Protein AF-A0A8S3ZPL8-F1 (afdb_monomer)

Organism: NCBI:txid100452

Mean predicted aligned error: 22.08 Å

Structure (mmCIF, N/CA/C/O backbone):
data_AF-A0A8S3ZPL8-F1
#
_entry.id   AF-A0A8S3ZPL8-F1
#
loop_
_atom_site.group_PDB
_atom_site.id
_atom_site.type_symbol
_atom_site.label_atom_id
_atom_site.label_alt_id
_atom_site.label_comp_id
_atom_site.label_asym_id
_atom_site.label_entity_id
_atom_site.label_seq_id
_atom_site.pdbx_PDB_ins_code
_atom_site.Cartn_x
_atom_site.Cartn_y
_atom_site.Cartn_z
_atom_site.occupancy
_atom_site.B_iso_or_equiv
_atom_site.auth_seq_id
_atom_site.auth_comp_id
_atom_site.auth_asym_id
_atom_site.auth_atom_id
_atom_site.pdbx_PDB_model_num
ATOM 1 N N . ASP A 1 1 ? -76.033 -21.888 103.902 1.00 73.38 1 ASP A N 1
ATOM 2 C CA . ASP A 1 1 ? -74.768 -21.125 103.871 1.00 73.38 1 ASP A CA 1
ATOM 3 C C . ASP A 1 1 ? -73.611 -21.888 103.238 1.00 73.38 1 ASP A C 1
ATOM 5 O O . ASP A 1 1 ? -73.205 -21.511 102.149 1.00 73.38 1 ASP A O 1
ATOM 9 N N . LEU A 1 2 ? -73.142 -23.010 103.799 1.00 76.19 2 LEU A N 1
ATOM 10 C CA . LEU A 1 2 ? -72.021 -23.787 103.222 1.00 76.19 2 LEU A CA 1
ATOM 11 C C . LEU A 1 2 ? -72.244 -24.291 101.780 1.00 76.19 2 LEU A C 1
ATOM 13 O O . LEU A 1 2 ? -71.334 -24.241 100.956 1.00 76.19 2 LEU A O 1
ATOM 17 N N . LEU A 1 3 ? -73.459 -24.748 101.460 1.00 77.62 3 LEU A N 1
ATOM 18 C CA . LEU A 1 3 ? -73.820 -25.220 100.114 1.00 77.62 3 LEU A CA 1
ATOM 19 C C . LEU A 1 3 ? -73.737 -24.112 99.053 1.00 77.62 3 LEU A C 1
ATOM 21 O O . LEU A 1 3 ? -73.350 -24.379 97.918 1.00 77.62 3 LEU A O 1
ATOM 25 N N . THR A 1 4 ? -74.073 -22.875 99.421 1.00 80.56 4 THR A N 1
ATOM 26 C CA . THR A 1 4 ? -74.037 -21.714 98.525 1.00 80.56 4 THR A CA 1
ATOM 27 C C . THR A 1 4 ? -72.593 -21.292 98.247 1.00 80.56 4 THR A C 1
ATOM 29 O O . THR A 1 4 ? -72.229 -21.096 97.093 1.00 80.56 4 THR A O 1
ATOM 32 N N . SER A 1 5 ? -71.734 -21.264 99.274 1.00 81.69 5 SER A N 1
ATOM 33 C CA . SER A 1 5 ? -70.298 -20.987 99.112 1.00 81.69 5 SER A CA 1
ATOM 34 C C . SER A 1 5 ? -69.575 -22.048 98.278 1.00 81.69 5 SER A C 1
ATOM 36 O O . SER A 1 5 ? -68.755 -21.697 97.437 1.00 81.69 5 SER A O 1
ATOM 38 N N . LEU A 1 6 ? -69.899 -23.336 98.454 1.00 83.75 6 LEU A N 1
ATOM 39 C CA . LEU A 1 6 ? -69.355 -24.411 97.612 1.00 83.75 6 LEU A CA 1
ATOM 40 C C . LEU A 1 6 ? -69.780 -24.280 96.145 1.00 83.75 6 LEU A C 1
ATOM 42 O O . LEU A 1 6 ? -69.011 -24.632 95.251 1.00 83.75 6 LEU A O 1
ATOM 46 N N . LYS A 1 7 ? -70.993 -23.779 95.889 1.00 87.19 7 LYS A N 1
ATOM 47 C CA . LYS A 1 7 ? -71.491 -23.543 94.532 1.00 87.19 7 LYS A CA 1
ATOM 48 C C . LYS A 1 7 ? -70.754 -22.377 93.863 1.00 87.19 7 LYS A C 1
ATOM 50 O O . LYS A 1 7 ? -70.284 -22.562 92.747 1.00 87.19 7 LYS A O 1
ATOM 55 N N . ASN A 1 8 ? -70.553 -21.268 94.579 1.00 85.69 8 ASN A N 1
ATOM 56 C CA . ASN A 1 8 ? -69.791 -20.112 94.088 1.00 85.69 8 ASN A CA 1
ATOM 57 C C . ASN A 1 8 ? -68.317 -20.456 93.826 1.00 85.69 8 ASN A C 1
ATOM 59 O O . ASN A 1 8 ? -67.802 -20.149 92.760 1.00 85.69 8 ASN A O 1
ATOM 63 N N . LEU A 1 9 ? -67.653 -21.172 94.743 1.00 86.06 9 LEU A N 1
ATOM 64 C CA . LEU A 1 9 ? -66.270 -21.633 94.545 1.00 86.06 9 LEU A CA 1
ATOM 65 C C . LEU A 1 9 ? -66.136 -22.563 93.334 1.00 86.06 9 LEU A C 1
ATOM 67 O O . LEU A 1 9 ? -65.131 -22.534 92.629 1.00 86.06 9 LEU A O 1
ATOM 71 N N . LYS A 1 10 ? -67.143 -23.406 93.080 1.00 89.00 10 LYS A N 1
ATOM 72 C CA . LYS A 1 10 ? -67.173 -24.262 91.890 1.00 89.00 10 LYS A CA 1
ATOM 73 C C . LYS A 1 10 ? -67.322 -23.442 90.603 1.00 89.00 10 LYS A C 1
ATOM 75 O O . LYS A 1 10 ? -66.721 -23.817 89.601 1.00 89.00 10 LYS A O 1
ATOM 80 N N . GLU A 1 11 ? -68.109 -22.371 90.635 1.00 88.94 11 GLU A N 1
ATOM 81 C CA . GLU A 1 11 ? -68.285 -21.426 89.524 1.00 88.94 11 GLU A CA 1
ATOM 82 C C . GLU A 1 11 ? -66.990 -20.650 89.244 1.00 88.94 11 GLU A C 1
ATOM 84 O O . GLU A 1 11 ? -66.487 -20.706 88.128 1.00 88.94 11 GLU A O 1
ATOM 89 N N . GLU A 1 12 ? -66.352 -20.077 90.268 1.00 88.88 12 GLU A N 1
ATOM 90 C CA . GLU A 1 12 ? -65.053 -19.396 90.135 1.00 88.88 12 GLU A CA 1
ATOM 91 C C . GLU A 1 12 ? -63.954 -20.333 89.609 1.00 88.88 12 GLU A C 1
ATOM 93 O O . GLU A 1 12 ? -63.153 -19.954 88.754 1.00 88.88 12 GLU A O 1
ATOM 98 N N . MET A 1 13 ? -63.926 -21.587 90.075 1.00 87.12 13 MET A N 1
ATOM 99 C CA . MET A 1 13 ? -63.005 -22.610 89.568 1.00 87.12 13 MET A CA 1
ATOM 100 C C . MET A 1 13 ? -63.292 -22.991 88.110 1.00 87.12 13 MET A C 1
ATOM 102 O O . MET A 1 13 ? -62.362 -23.358 87.389 1.00 87.12 13 MET A O 1
ATOM 106 N N . ALA A 1 14 ? -64.551 -22.941 87.668 1.00 88.69 14 ALA A N 1
ATOM 107 C CA . ALA A 1 14 ? -64.917 -23.186 86.276 1.00 88.69 14 ALA A CA 1
ATOM 108 C C . ALA A 1 14 ? -64.490 -22.013 85.380 1.00 88.69 14 ALA A C 1
ATOM 110 O O . ALA A 1 14 ? -63.844 -22.252 84.357 1.00 88.69 14 ALA A O 1
ATOM 111 N N . ASP A 1 15 ? -64.737 -20.777 85.814 1.00 88.69 15 ASP A N 1
ATOM 112 C CA . ASP A 1 15 ? -64.342 -19.552 85.111 1.00 88.69 15 ASP A CA 1
ATOM 113 C C . ASP A 1 15 ? -62.819 -19.423 84.997 1.00 88.69 15 ASP A C 1
ATOM 115 O O . ASP A 1 15 ? -62.293 -19.133 83.920 1.00 88.69 15 ASP A O 1
ATOM 119 N N . LEU A 1 16 ? -62.079 -19.724 86.071 1.00 90.12 16 LEU A N 1
ATOM 120 C CA . LEU A 1 16 ? -60.612 -19.782 86.053 1.00 90.12 16 LEU A CA 1
ATOM 121 C C . LEU A 1 16 ? -60.098 -20.804 85.037 1.00 90.12 16 LEU A C 1
ATOM 123 O O . LEU A 1 16 ? -59.142 -20.538 84.307 1.00 90.12 16 LEU A O 1
ATOM 127 N N . LYS A 1 17 ? -60.734 -21.976 84.967 1.00 88.81 17 LYS A N 1
ATOM 128 C CA . LYS A 1 17 ? -60.341 -23.044 84.044 1.00 88.81 17 LYS A CA 1
ATOM 129 C C . LYS A 1 17 ? -60.658 -22.681 82.591 1.00 88.81 17 LYS A C 1
ATOM 131 O O . LYS A 1 17 ? -59.872 -23.001 81.700 1.00 88.81 17 LYS A O 1
ATOM 136 N N . GLU A 1 18 ? -61.768 -21.987 82.347 1.00 89.31 18 GLU A N 1
ATOM 137 C CA . GLU A 1 18 ? -62.113 -21.443 81.032 1.00 89.31 18 GLU A CA 1
ATOM 138 C C . GLU A 1 18 ? -61.152 -20.318 80.611 1.00 89.31 18 GLU A C 1
ATOM 140 O O . GLU A 1 18 ? -60.680 -20.307 79.471 1.00 89.31 18 GLU A O 1
ATOM 145 N N . GLY A 1 19 ? -60.794 -19.418 81.533 1.00 87.88 19 GLY A N 1
ATOM 146 C CA . GLY A 1 19 ? -59.781 -18.381 81.328 1.00 87.88 19 GLY A CA 1
ATOM 147 C C . GLY A 1 19 ? -58.421 -18.971 80.953 1.00 87.88 19 GLY A C 1
ATOM 148 O O . GLY A 1 19 ? -57.859 -18.616 79.920 1.00 87.88 19 GLY A O 1
ATOM 149 N N . GLN A 1 20 ? -57.949 -19.975 81.699 1.00 88.50 20 GLN A N 1
ATOM 150 C CA . GLN A 1 20 ? -56.702 -20.686 81.393 1.00 88.50 20 GLN A CA 1
ATOM 151 C C . GLN A 1 20 ? -56.714 -21.363 80.013 1.00 88.50 20 GLN A C 1
ATOM 153 O O . GLN A 1 20 ? -55.689 -21.392 79.329 1.00 88.50 20 GLN A O 1
ATOM 158 N N . LEU A 1 21 ? -57.855 -21.907 79.574 1.00 88.38 21 LEU A N 1
ATOM 159 C CA . LEU A 1 21 ? -57.997 -22.481 78.231 1.00 88.38 21 LEU A CA 1
ATOM 160 C C . LEU A 1 21 ? -57.911 -21.405 77.136 1.00 88.38 21 LEU A C 1
ATOM 162 O O . LEU A 1 21 ? -57.246 -21.627 76.119 1.00 88.38 21 LEU A O 1
ATOM 166 N N . LYS A 1 22 ? -58.532 -20.236 77.345 1.00 90.69 22 LYS A N 1
ATOM 167 C CA . LYS A 1 22 ? -58.454 -19.087 76.423 1.00 90.69 22 LYS A CA 1
ATOM 168 C C . LYS A 1 22 ? -57.035 -18.526 76.340 1.00 90.69 22 LYS A C 1
ATOM 170 O O . LYS A 1 22 ? -56.542 -18.318 75.229 1.00 90.69 22 LYS A O 1
ATOM 175 N N . ASP A 1 23 ? -56.360 -18.374 77.476 1.00 92.38 23 ASP A N 1
ATOM 176 C CA . ASP A 1 23 ? -54.970 -17.914 77.547 1.00 92.38 23 ASP A CA 1
ATOM 177 C C . ASP A 1 23 ? -54.030 -18.882 76.830 1.00 92.38 23 ASP A C 1
ATOM 179 O O . ASP A 1 23 ? -53.202 -18.462 76.023 1.00 92.38 23 ASP A O 1
ATOM 183 N N . LYS A 1 24 ? -54.215 -20.194 77.017 1.00 93.19 24 LYS A N 1
ATOM 184 C CA . LYS A 1 24 ? -53.451 -21.215 76.289 1.00 93.19 24 LYS A CA 1
ATOM 185 C C . LYS A 1 24 ? -53.657 -21.112 74.774 1.00 93.19 24 LYS A C 1
ATOM 187 O O . LYS A 1 24 ? -52.690 -21.185 74.020 1.00 93.19 24 LYS A O 1
ATOM 192 N N . GLY A 1 25 ? -54.893 -20.896 74.319 1.00 92.56 25 GLY A N 1
ATOM 193 C CA . GLY A 1 25 ? -55.201 -20.691 72.899 1.00 92.56 25 GLY A CA 1
ATOM 194 C C . GLY A 1 25 ? -54.653 -19.374 72.329 1.00 92.56 25 GLY A C 1
ATOM 195 O O . GLY A 1 25 ? -54.304 -19.299 71.150 1.00 92.56 25 GLY A O 1
ATOM 196 N N . PHE A 1 26 ? -54.554 -18.322 73.142 1.00 94.50 26 PHE A N 1
ATOM 197 C CA . PHE A 1 26 ? -53.906 -17.069 72.754 1.00 94.50 26 PHE A CA 1
ATOM 198 C C . PHE A 1 26 ? -52.385 -17.228 72.650 1.00 94.50 26 PHE A C 1
ATOM 200 O O . PHE A 1 26 ? -51.816 -16.869 71.621 1.00 94.50 26 PHE A O 1
ATOM 207 N N . ILE A 1 27 ? -51.751 -17.840 73.654 1.00 95.31 27 ILE A N 1
ATOM 208 C CA . ILE A 1 27 ? -50.311 -18.130 73.668 1.00 95.31 27 ILE A CA 1
ATOM 209 C C . ILE A 1 27 ? -49.919 -18.988 72.463 1.00 95.31 27 ILE A C 1
ATOM 211 O O . ILE A 1 27 ? -48.924 -18.679 71.814 1.00 95.31 27 ILE A O 1
ATOM 215 N N . GLN A 1 28 ? -50.722 -19.999 72.109 1.00 95.25 28 GLN A N 1
ATOM 216 C CA . GLN A 1 28 ? -50.470 -20.839 70.935 1.00 95.25 28 GLN A CA 1
ATOM 217 C C . GLN A 1 28 ? -50.438 -20.014 69.638 1.00 95.25 28 GLN A C 1
ATOM 219 O O . GLN A 1 28 ? -49.475 -20.095 68.883 1.00 95.25 28 GLN A O 1
ATOM 224 N N . ARG A 1 29 ? -51.436 -19.147 69.411 1.00 95.94 29 ARG A N 1
ATOM 225 C CA . ARG A 1 29 ? -51.475 -18.261 68.230 1.00 95.94 29 ARG A CA 1
ATOM 226 C C . ARG A 1 29 ? -50.296 -17.292 68.189 1.00 95.94 29 ARG A C 1
ATOM 228 O O . ARG A 1 29 ? -49.785 -16.985 67.114 1.00 95.94 29 ARG A O 1
ATOM 235 N N . LEU A 1 30 ? -49.880 -16.797 69.352 1.00 96.38 30 LEU A N 1
ATOM 236 C CA . LEU A 1 30 ? -48.748 -15.885 69.480 1.00 96.38 30 LEU A CA 1
ATOM 237 C C . LEU A 1 30 ? -47.430 -16.613 69.182 1.00 96.38 30 LEU A C 1
ATOM 239 O O . LEU A 1 30 ? -46.599 -16.087 68.446 1.00 96.38 30 LEU A O 1
ATOM 243 N N . GLN A 1 31 ? -47.279 -17.854 69.654 1.00 96.62 31 GLN A N 1
ATOM 244 C CA . GLN A 1 31 ? -46.179 -18.737 69.270 1.00 96.62 31 GLN A CA 1
ATOM 245 C C . GLN A 1 31 ? -46.162 -18.994 67.763 1.00 96.62 31 GLN A C 1
ATOM 247 O O . GLN A 1 31 ? -45.110 -18.825 67.152 1.00 96.62 31 GLN A O 1
ATOM 252 N N . ASP A 1 32 ? -47.293 -19.339 67.149 1.00 97.06 32 ASP A N 1
ATOM 253 C CA . ASP A 1 32 ? -47.371 -19.594 65.706 1.00 97.06 32 ASP A CA 1
ATOM 254 C C . ASP A 1 32 ? -46.985 -18.346 64.893 1.00 97.06 32 ASP A C 1
ATOM 256 O O . ASP A 1 32 ? -46.243 -18.435 63.912 1.00 97.06 32 ASP A O 1
ATOM 260 N N . ALA A 1 33 ? -47.425 -17.159 65.328 1.00 97.12 33 ALA A N 1
ATOM 261 C CA . ALA A 1 33 ? -47.055 -15.888 64.710 1.00 97.12 33 ALA A CA 1
ATOM 262 C C . ALA A 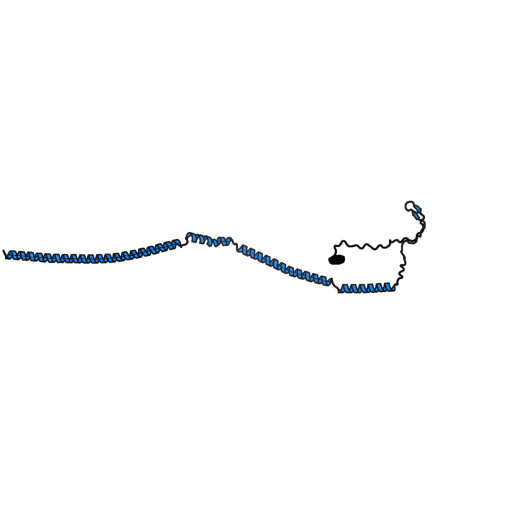1 33 ? -45.551 -15.595 64.832 1.00 97.12 33 ALA A C 1
ATOM 264 O O . ALA A 1 33 ? -44.932 -15.171 63.856 1.00 97.12 33 ALA A O 1
ATOM 265 N N . VAL A 1 34 ? -44.946 -15.860 65.995 1.00 97.56 34 VAL A N 1
ATOM 266 C CA . VAL A 1 34 ? -43.496 -15.710 66.204 1.00 97.56 34 VAL A CA 1
ATOM 267 C C . VAL A 1 34 ? -42.711 -16.677 65.319 1.00 97.56 34 VAL A C 1
ATOM 269 O O . VAL A 1 34 ? -41.768 -16.247 64.660 1.00 97.56 34 VAL A O 1
ATOM 272 N N . HIS A 1 35 ? -43.117 -17.947 65.233 1.00 97.44 35 HIS A N 1
ATOM 273 C CA . HIS A 1 35 ? -42.464 -18.925 64.356 1.00 97.44 35 HIS A CA 1
ATOM 274 C C . HIS A 1 35 ? -42.572 -18.519 62.883 1.00 97.44 35 HIS A C 1
ATOM 276 O O . HIS A 1 35 ? -41.607 -18.642 62.129 1.00 97.44 35 HIS A O 1
ATOM 282 N N . LYS A 1 36 ? -43.725 -17.981 62.467 1.00 97.62 36 LYS A N 1
ATOM 283 C CA . LYS A 1 36 ? -43.911 -17.469 61.108 1.00 97.62 36 LYS A CA 1
ATOM 284 C C . LYS A 1 36 ? -43.004 -16.270 60.822 1.00 97.62 36 LYS A C 1
ATOM 286 O O . LYS A 1 36 ? -42.333 -16.261 59.797 1.00 97.62 36 LYS A O 1
ATOM 291 N N . LEU A 1 37 ? -42.920 -15.309 61.744 1.00 97.62 3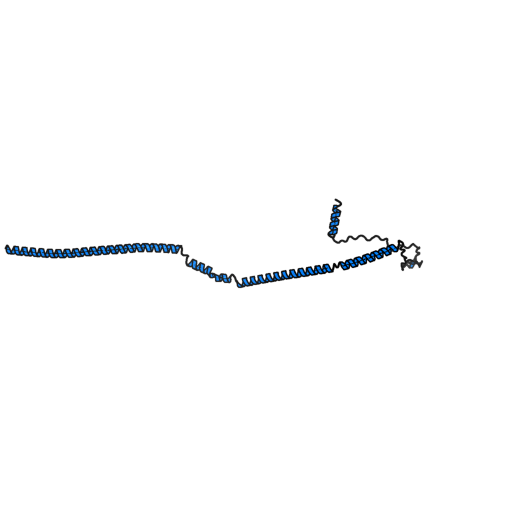7 LEU A N 1
ATOM 292 C CA . LEU A 1 37 ? -42.010 -14.166 61.619 1.00 97.62 37 LEU A CA 1
ATOM 293 C C . LEU A 1 37 ? -40.543 -14.604 61.567 1.00 97.62 37 LEU A C 1
ATOM 295 O O . LEU A 1 37 ? -39.785 -14.072 60.765 1.00 97.62 37 LEU A O 1
ATOM 299 N N . GLN A 1 38 ? -40.140 -15.592 62.367 1.00 97.38 38 GLN A N 1
ATOM 300 C CA . GLN A 1 38 ? -38.789 -16.156 62.310 1.00 97.38 38 GLN A CA 1
ATOM 301 C C . GLN A 1 38 ? -38.494 -16.787 60.945 1.00 97.38 38 GLN A C 1
ATOM 303 O O . GLN A 1 38 ? -37.431 -16.544 60.376 1.00 97.38 38 GLN A O 1
ATOM 308 N N . ALA A 1 39 ? -39.444 -17.543 60.387 1.00 97.62 39 ALA A N 1
ATOM 309 C CA . ALA A 1 39 ? -39.304 -18.120 59.054 1.00 97.62 39 ALA A CA 1
ATOM 310 C C . ALA A 1 39 ? -39.208 -17.043 57.959 1.00 97.62 39 ALA A C 1
ATOM 312 O O . ALA A 1 39 ? -38.414 -17.178 57.027 1.00 97.62 39 ALA A O 1
ATOM 313 N N . ASP A 1 40 ? -39.985 -15.965 58.073 1.00 97.94 40 ASP A N 1
ATOM 314 C CA . ASP A 1 40 ? -39.957 -14.854 57.121 1.00 97.94 40 ASP A CA 1
ATOM 315 C C . ASP A 1 40 ? -38.651 -14.044 57.225 1.00 97.94 40 ASP A C 1
ATOM 317 O O . ASP A 1 40 ? -38.085 -13.668 56.198 1.00 97.94 40 ASP A O 1
ATOM 321 N N . VAL A 1 41 ? -38.115 -13.844 58.435 1.00 98.06 41 VAL A N 1
ATOM 322 C CA . VAL A 1 41 ? -36.799 -13.216 58.656 1.00 98.06 41 VAL A CA 1
ATOM 323 C C . VAL A 1 41 ? -35.678 -14.054 58.043 1.00 98.06 41 VAL A C 1
ATOM 325 O O . VAL A 1 41 ? -34.802 -13.498 57.381 1.00 98.06 41 VAL A O 1
ATOM 328 N N . GLU A 1 42 ? -35.713 -15.379 58.196 1.00 97.69 42 GLU A N 1
ATOM 329 C CA . GLU A 1 42 ? -34.691 -16.254 57.610 1.00 97.69 42 GLU A CA 1
ATOM 330 C C . GLU A 1 42 ? -34.759 -16.251 56.074 1.00 97.69 42 GLU A C 1
ATOM 332 O O . GLU A 1 42 ? -33.731 -16.155 55.403 1.00 97.69 42 GLU A O 1
ATOM 337 N N . LYS A 1 43 ? -35.967 -16.255 55.496 1.00 98.06 43 LYS A N 1
ATOM 338 C CA . LYS A 1 43 ? -36.150 -16.085 54.044 1.00 98.06 43 LYS A CA 1
ATOM 339 C C . LYS A 1 43 ? -35.625 -14.740 53.555 1.00 98.06 43 LYS A C 1
ATOM 341 O O . LYS A 1 43 ? -34.959 -14.681 52.522 1.00 98.06 43 LYS A O 1
ATOM 346 N N . LEU A 1 44 ? -35.913 -13.661 54.283 1.00 97.94 44 LEU A N 1
ATOM 347 C CA . LEU A 1 44 ? -35.439 -12.326 53.933 1.00 97.94 44 LEU A CA 1
ATOM 348 C C . LEU A 1 44 ? -33.911 -12.264 53.971 1.00 97.94 44 LEU A C 1
ATOM 350 O O . LEU A 1 44 ? -33.299 -11.718 53.056 1.00 97.94 44 LEU A O 1
ATOM 354 N N . LYS A 1 45 ? -33.294 -12.874 54.984 1.00 98.00 45 LYS A N 1
ATOM 355 C CA . LYS A 1 45 ? -31.841 -12.978 55.110 1.00 98.00 45 LYS A CA 1
ATOM 356 C C . LYS A 1 45 ? -31.219 -13.723 53.926 1.00 98.00 45 LYS A C 1
ATOM 358 O O . LYS A 1 45 ? -30.295 -13.199 53.314 1.00 98.00 45 LYS A O 1
ATOM 363 N N . GLN A 1 46 ? -31.769 -14.874 53.538 1.00 98.06 46 GLN A N 1
ATOM 364 C CA . GLN A 1 46 ? -31.300 -15.625 52.363 1.00 98.06 46 GLN A CA 1
ATOM 365 C C . GLN A 1 46 ? -31.432 -14.815 51.065 1.00 98.06 46 GLN A C 1
ATOM 367 O O . GLN A 1 46 ? -30.518 -14.790 50.235 1.00 98.06 46 GLN A O 1
ATOM 372 N N . SER A 1 47 ? -32.550 -14.102 50.891 1.00 97.94 47 SER A N 1
ATOM 373 C CA . SER A 1 47 ? -32.743 -13.217 49.739 1.00 97.94 47 SER A CA 1
ATOM 374 C C . SER A 1 47 ? -31.738 -12.063 49.736 1.00 97.94 47 SER A C 1
ATOM 376 O O . SER A 1 47 ? -31.206 -11.720 48.683 1.00 97.94 47 SER A O 1
ATOM 378 N N . MET A 1 48 ? -31.457 -11.475 50.901 1.00 98.06 48 MET A N 1
ATOM 379 C CA . MET A 1 48 ? -30.483 -10.397 51.059 1.00 98.06 48 MET A CA 1
ATOM 380 C C . MET A 1 48 ? -29.067 -10.875 50.717 1.00 98.06 48 MET A C 1
ATOM 382 O O . MET A 1 48 ? -28.354 -10.190 49.985 1.00 98.06 48 MET A O 1
ATOM 386 N N . GLU A 1 49 ? -28.664 -12.055 51.194 1.00 98.31 49 GLU A N 1
ATOM 387 C CA . GLU A 1 49 ? -27.364 -12.663 50.882 1.00 98.31 49 GLU A CA 1
ATOM 388 C C . GLU A 1 49 ? -27.214 -12.924 49.378 1.00 98.31 49 GLU A C 1
ATOM 390 O O . GLU A 1 49 ? -26.184 -12.580 48.795 1.00 98.31 49 GLU A O 1
ATOM 395 N N . THR A 1 50 ? -28.268 -13.430 48.730 1.00 98.19 50 THR A N 1
ATOM 396 C CA . THR A 1 50 ? -28.291 -13.664 47.278 1.00 98.19 50 THR A CA 1
ATOM 397 C C . THR A 1 50 ? -28.106 -12.359 46.503 1.00 98.19 50 THR A C 1
ATOM 399 O O . THR A 1 50 ? -27.183 -12.242 45.698 1.00 98.19 50 THR A O 1
ATOM 402 N N . VAL A 1 51 ? -28.922 -11.340 46.796 1.00 98.31 51 VAL A N 1
ATOM 403 C CA . VAL A 1 51 ? -28.846 -10.026 46.133 1.00 98.31 51 VAL A CA 1
ATOM 404 C C . VAL A 1 51 ? -27.492 -9.357 46.376 1.00 98.31 51 VAL A C 1
ATOM 406 O O . VAL A 1 51 ? -26.912 -8.776 45.461 1.00 98.31 51 VAL A O 1
ATOM 409 N N . THR A 1 52 ? -26.946 -9.461 47.588 1.00 98.25 52 THR A N 1
ATOM 410 C CA . THR A 1 52 ? -25.633 -8.888 47.919 1.00 98.25 52 THR A CA 1
ATOM 411 C C . THR A 1 52 ? -24.512 -9.584 47.146 1.00 98.25 52 THR A C 1
ATOM 413 O O . THR A 1 52 ? -23.622 -8.913 46.615 1.00 98.25 52 THR A O 1
ATOM 416 N N . GLY A 1 53 ? -24.572 -10.913 47.021 1.00 98.25 53 GLY A N 1
ATOM 417 C CA . GLY A 1 53 ? -23.626 -11.696 46.228 1.00 98.25 53 GLY A CA 1
ATOM 418 C C . GLY A 1 53 ? -23.681 -11.349 44.740 1.00 98.25 53 GLY A C 1
ATOM 419 O O . GLY A 1 53 ? -22.644 -11.083 44.128 1.00 98.25 53 GLY A O 1
ATOM 420 N N . GLU A 1 54 ? -24.882 -11.270 44.166 1.00 98.12 54 GLU A N 1
ATOM 421 C CA . GLU A 1 54 ? -25.082 -10.855 42.774 1.00 98.12 54 GLU A CA 1
ATOM 422 C C . GLU A 1 54 ? -24.574 -9.435 42.521 1.00 98.12 54 GLU A C 1
ATOM 424 O O . GLU A 1 54 ? -23.886 -9.193 41.529 1.00 98.12 54 GLU A O 1
ATOM 429 N N . ASN A 1 55 ? -24.858 -8.499 43.429 1.00 98.06 55 ASN A N 1
ATOM 430 C CA . ASN A 1 55 ? -24.399 -7.122 43.304 1.00 98.06 55 ASN A CA 1
ATOM 431 C C . ASN A 1 55 ? -22.866 -7.035 43.359 1.00 98.06 55 ASN A C 1
ATOM 433 O O . ASN A 1 55 ? -22.257 -6.362 42.532 1.00 98.06 55 ASN A O 1
ATOM 437 N N . SER A 1 56 ? -22.224 -7.772 44.273 1.00 98.12 56 SER A N 1
ATOM 438 C CA . SER A 1 56 ? -20.759 -7.853 44.338 1.00 98.12 56 SER A CA 1
ATOM 439 C C . SER A 1 56 ? -20.155 -8.401 43.041 1.00 98.12 56 SER A C 1
ATOM 441 O O . SER A 1 56 ? -19.150 -7.874 42.558 1.00 98.12 56 SER A O 1
ATOM 443 N N . LYS A 1 57 ? -20.786 -9.417 42.439 1.00 98.38 57 LYS A N 1
ATOM 444 C CA . LYS A 1 57 ? -20.362 -9.971 41.149 1.00 98.38 57 LYS A CA 1
ATOM 445 C C . LYS A 1 57 ? -20.501 -8.948 40.017 1.00 98.38 57 LYS A C 1
ATOM 447 O O . LYS A 1 57 ? -19.537 -8.732 39.290 1.00 98.38 57 LYS A O 1
ATOM 452 N N . ARG A 1 58 ? -21.647 -8.266 39.915 1.00 97.94 58 ARG A N 1
ATOM 453 C CA . ARG A 1 58 ? -21.877 -7.227 38.893 1.00 97.94 58 ARG A CA 1
ATOM 454 C C . ARG A 1 58 ? -20.896 -6.066 39.013 1.00 97.94 58 ARG A C 1
ATOM 456 O O . ARG A 1 58 ? -20.412 -5.576 38.002 1.00 97.94 58 ARG A O 1
ATOM 463 N N . VAL A 1 59 ? -20.565 -5.643 40.234 1.00 98.38 59 VAL A N 1
ATOM 464 C CA . VAL A 1 59 ? -19.562 -4.588 40.459 1.00 98.38 59 VAL A CA 1
ATOM 465 C C . VAL A 1 59 ? -18.193 -4.996 39.905 1.00 98.38 59 VAL A C 1
ATOM 467 O O . VAL A 1 59 ? -17.535 -4.172 39.273 1.00 98.38 59 VAL A O 1
ATOM 470 N N . LYS A 1 60 ? -17.783 -6.261 40.078 1.00 98.38 60 LYS A N 1
ATOM 471 C CA . LYS A 1 60 ? -16.533 -6.776 39.493 1.00 98.38 60 LYS A CA 1
ATOM 472 C C . LYS A 1 60 ? -16.574 -6.785 37.965 1.00 98.38 60 LYS A C 1
ATOM 474 O O . LYS A 1 60 ? -15.654 -6.269 37.343 1.00 98.38 60 LYS A O 1
ATOM 479 N N . GLU A 1 61 ? -17.655 -7.292 37.373 1.00 98.31 61 GLU A N 1
ATOM 480 C CA . GLU A 1 61 ? -17.835 -7.313 35.911 1.00 98.31 61 GLU A CA 1
ATOM 481 C C . GLU A 1 61 ? -17.799 -5.894 35.313 1.00 98.31 61 GLU A C 1
ATOM 483 O O . GLU A 1 61 ? -17.166 -5.661 34.285 1.00 98.31 61 GLU A O 1
ATOM 488 N N . ILE A 1 62 ? -18.418 -4.914 35.982 1.00 98.25 62 ILE A N 1
ATOM 489 C CA . ILE A 1 62 ? -18.362 -3.503 35.573 1.00 98.25 62 ILE A CA 1
ATOM 490 C C . ILE A 1 62 ? -16.927 -2.971 35.643 1.00 98.25 62 ILE A C 1
ATOM 492 O O . ILE A 1 62 ? -16.488 -2.296 34.715 1.00 98.25 62 ILE A O 1
ATOM 496 N N . GLN A 1 63 ? -16.178 -3.276 36.706 1.00 98.06 63 GLN A N 1
ATOM 497 C CA . GLN A 1 63 ? -14.773 -2.871 36.818 1.00 98.06 63 GLN A CA 1
ATOM 498 C C . GLN A 1 63 ? -13.906 -3.453 35.697 1.00 98.06 63 GLN A C 1
ATOM 500 O O . GLN A 1 63 ? -13.088 -2.732 35.127 1.00 98.06 63 GLN A O 1
ATOM 505 N N . GLU A 1 64 ? -14.102 -4.725 35.352 1.00 98.12 64 GLU A N 1
ATOM 506 C CA . GLU A 1 64 ? -13.399 -5.379 34.244 1.00 98.12 64 GLU A CA 1
ATOM 507 C C . GLU A 1 64 ? -13.739 -4.725 32.896 1.00 98.12 64 GLU A C 1
ATOM 509 O O . GLU A 1 64 ? -12.841 -4.435 32.103 1.00 98.12 64 GLU A O 1
ATOM 514 N N . LEU A 1 65 ? -15.016 -4.412 32.651 1.00 97.94 65 LEU A N 1
ATOM 515 C CA . LEU A 1 65 ? -15.451 -3.705 31.443 1.00 97.94 65 LEU A CA 1
ATOM 516 C C . LEU A 1 65 ? -14.861 -2.296 31.347 1.00 97.94 65 LEU A C 1
ATOM 518 O O . LEU A 1 65 ? -14.446 -1.887 30.265 1.00 97.94 65 LEU A O 1
ATOM 522 N N . VAL A 1 66 ? -14.797 -1.561 32.458 1.00 97.81 66 VAL A N 1
ATOM 523 C CA . VAL A 1 66 ? -14.177 -0.228 32.493 1.00 97.81 66 VAL A CA 1
ATOM 524 C C . VAL A 1 66 ? -12.695 -0.320 32.128 1.00 97.81 66 VAL A C 1
ATOM 526 O O . VAL A 1 66 ? -12.251 0.384 31.225 1.00 97.81 66 VAL A O 1
ATOM 529 N N . GLN A 1 67 ? -11.949 -1.252 32.729 1.00 96.81 67 GLN A N 1
ATOM 530 C CA . GLN A 1 67 ? -10.534 -1.464 32.396 1.00 96.81 67 GLN A CA 1
ATOM 531 C C . GLN A 1 67 ? -10.328 -1.863 30.928 1.00 96.81 67 GLN A C 1
ATOM 533 O O . GLN A 1 67 ? -9.361 -1.437 30.285 1.00 96.81 67 GLN A O 1
ATOM 538 N N . TYR A 1 68 ? -11.237 -2.671 30.377 1.00 96.06 68 TYR A N 1
ATOM 539 C CA . TYR A 1 68 ? -11.216 -3.033 28.965 1.00 96.06 68 TYR A CA 1
ATOM 540 C C . TYR A 1 68 ? -11.467 -1.820 28.062 1.00 96.06 68 TYR A C 1
ATOM 542 O O . TYR A 1 68 ? -10.738 -1.627 27.090 1.00 96.06 68 TYR A O 1
ATOM 550 N N . CYS A 1 69 ? -12.443 -0.971 28.396 1.00 94.88 69 CYS A N 1
ATOM 551 C CA . CYS A 1 69 ? -12.709 0.279 27.686 1.00 94.88 69 CYS A CA 1
ATOM 552 C C . CYS A 1 69 ? -11.511 1.235 27.725 1.00 94.88 69 CYS A C 1
ATOM 554 O O . CYS A 1 69 ? -11.168 1.801 26.690 1.00 94.88 69 CYS A O 1
ATOM 556 N N . ASP A 1 70 ? -10.834 1.370 28.865 1.00 93.44 70 ASP A N 1
ATOM 557 C CA . ASP A 1 70 ? -9.635 2.207 28.991 1.00 93.44 70 ASP A CA 1
ATOM 558 C C . ASP A 1 70 ? -8.489 1.677 28.124 1.00 93.44 70 ASP A C 1
ATOM 560 O O . ASP A 1 70 ? -7.856 2.424 27.375 1.00 93.44 70 ASP A O 1
ATOM 564 N N . SER A 1 71 ? -8.269 0.361 28.156 1.00 90.88 71 SER A N 1
ATOM 565 C CA . SER A 1 71 ? -7.277 -0.305 27.306 1.00 90.88 71 SER A CA 1
ATOM 566 C C . SER A 1 71 ? -7.598 -0.131 25.823 1.00 90.88 71 SER A C 1
ATOM 568 O O . SER A 1 71 ? -6.696 0.071 25.006 1.00 90.88 71 SER A O 1
ATOM 570 N N . LEU A 1 72 ? -8.883 -0.202 25.468 1.00 89.06 72 LEU A N 1
ATOM 571 C CA . LEU A 1 72 ? -9.350 0.014 24.109 1.00 89.06 72 LEU A CA 1
ATOM 572 C C . LEU A 1 72 ? -9.136 1.469 23.698 1.00 89.06 72 LEU A C 1
ATOM 574 O O . LEU A 1 72 ? -8.574 1.688 22.639 1.00 89.06 72 LEU A O 1
ATOM 578 N N . ASN A 1 73 ? -9.483 2.452 24.525 1.00 86.19 73 ASN A N 1
ATOM 579 C CA . ASN A 1 73 ? -9.238 3.868 24.235 1.00 86.19 73 ASN A CA 1
ATOM 580 C C . ASN A 1 73 ? -7.743 4.184 24.078 1.00 86.19 73 ASN A C 1
ATOM 582 O O . ASN A 1 73 ? -7.384 4.978 23.220 1.00 86.19 73 ASN A O 1
ATOM 586 N N . ALA A 1 74 ? -6.865 3.537 24.849 1.00 84.75 74 ALA A N 1
ATOM 587 C CA . ALA A 1 74 ? -5.420 3.741 24.746 1.00 84.75 74 ALA A CA 1
ATOM 588 C C . ALA A 1 74 ? -4.791 3.117 23.485 1.00 84.75 74 ALA A C 1
ATOM 590 O O . ALA A 1 74 ? -3.769 3.600 23.002 1.00 84.75 74 ALA A O 1
ATOM 591 N N . ARG A 1 75 ? -5.353 2.010 22.974 1.00 79.94 75 ARG A N 1
ATOM 592 C CA . ARG A 1 75 ? -4.809 1.270 21.815 1.00 79.94 75 ARG A CA 1
ATOM 593 C C . ARG A 1 75 ? -5.562 1.481 20.512 1.00 79.94 75 ARG A C 1
ATOM 595 O O . ARG A 1 75 ? -5.023 1.153 19.455 1.00 79.94 75 ARG A O 1
ATOM 602 N N . LYS A 1 76 ? -6.820 1.904 20.565 1.00 81.69 76 LYS A N 1
ATOM 603 C CA . LYS A 1 76 ? -7.635 2.114 19.376 1.00 81.69 76 LYS A CA 1
ATOM 604 C C . LYS A 1 76 ? -7.037 3.303 18.649 1.00 81.69 76 LYS A C 1
ATOM 606 O O . LYS A 1 76 ? -6.933 4.387 19.206 1.00 81.69 76 LYS A O 1
ATOM 611 N N . ALA A 1 77 ? -6.608 3.064 17.416 1.00 71.94 77 ALA A N 1
ATOM 612 C CA . ALA A 1 77 ? -6.217 4.150 16.542 1.00 71.94 77 ALA A CA 1
ATOM 613 C C . ALA A 1 77 ? -7.413 5.099 16.417 1.00 71.94 77 ALA A C 1
ATOM 615 O O . ALA A 1 77 ? -8.540 4.633 16.197 1.00 71.94 77 ALA A O 1
ATOM 616 N N . ASP A 1 78 ? -7.169 6.396 16.617 1.00 77.31 78 ASP A N 1
ATOM 617 C CA . ASP A 1 78 ? -8.208 7.409 16.501 1.00 77.31 78 ASP A CA 1
ATOM 618 C C . ASP A 1 78 ? -8.915 7.220 15.171 1.00 77.31 78 ASP A C 1
ATOM 620 O O . ASP A 1 78 ? -8.281 7.168 14.116 1.00 77.31 78 ASP A O 1
ATOM 624 N N . LYS A 1 79 ? -10.239 7.069 15.230 1.00 78.56 79 LYS A N 1
ATOM 625 C CA . LYS A 1 79 ? -11.047 6.830 14.035 1.00 78.56 79 LYS A CA 1
ATOM 626 C C . LYS A 1 79 ? -10.766 7.906 12.983 1.00 78.56 79 LYS A C 1
ATOM 628 O O . LYS A 1 79 ? -10.589 7.576 11.823 1.00 78.56 79 LYS A O 1
ATOM 633 N N . GLU A 1 80 ? -10.640 9.157 13.417 1.00 74.56 80 GLU A N 1
ATOM 634 C CA . GLU A 1 80 ? -10.303 10.295 12.558 1.00 74.56 80 GLU A CA 1
ATOM 635 C C . GLU A 1 80 ? -8.893 10.202 11.971 1.00 74.56 80 GLU A C 1
ATOM 637 O O . GLU A 1 80 ? -8.701 10.534 10.806 1.00 74.56 80 GLU A O 1
ATOM 642 N N . TYR A 1 81 ? -7.912 9.708 12.731 1.00 83.38 81 TYR A N 1
ATOM 643 C CA . TYR A 1 81 ? -6.561 9.489 12.215 1.00 83.38 81 TYR A CA 1
ATOM 644 C C . TYR A 1 81 ? -6.532 8.374 11.164 1.00 83.38 81 TYR A C 1
ATOM 646 O O . TYR A 1 81 ? -5.903 8.528 10.121 1.00 83.38 81 TYR A O 1
ATOM 654 N N . VAL A 1 82 ? -7.237 7.265 11.411 1.00 83.88 82 VAL A N 1
ATOM 655 C CA . VAL A 1 82 ? -7.350 6.160 10.450 1.00 83.88 82 VAL A CA 1
ATOM 656 C C . VAL A 1 82 ? -8.104 6.600 9.202 1.00 83.88 82 VAL A C 1
ATOM 658 O O . VAL A 1 82 ? -7.616 6.345 8.109 1.00 83.88 82 VAL A O 1
ATOM 661 N N . ASP A 1 83 ? -9.244 7.275 9.349 1.00 81.31 83 ASP A N 1
ATOM 662 C CA . ASP A 1 83 ? -10.037 7.775 8.222 1.00 81.31 83 ASP A CA 1
ATOM 663 C C . ASP A 1 83 ? -9.211 8.773 7.386 1.00 81.31 83 ASP A C 1
ATOM 665 O O . ASP A 1 83 ? -9.167 8.661 6.164 1.00 81.31 83 ASP A O 1
ATOM 669 N N . MET A 1 84 ? -8.452 9.668 8.028 1.00 80.94 84 MET A N 1
ATOM 670 C CA . MET A 1 84 ? -7.556 10.609 7.348 1.00 80.94 84 MET A CA 1
ATOM 671 C C . MET A 1 84 ? -6.384 9.918 6.635 1.00 80.94 84 MET A C 1
ATOM 673 O O . MET A 1 84 ? -6.104 10.230 5.481 1.00 80.94 84 MET A O 1
ATOM 677 N N . GLU A 1 85 ? -5.689 8.974 7.275 1.00 80.50 85 GLU A N 1
ATOM 678 C CA . GLU A 1 85 ? -4.606 8.209 6.634 1.00 80.50 85 GLU A CA 1
ATOM 679 C C . GLU A 1 85 ? -5.119 7.329 5.490 1.00 80.50 85 GLU A C 1
ATOM 681 O O . GLU A 1 85 ? -4.428 7.143 4.484 1.00 80.50 85 GLU A O 1
ATOM 686 N N . VAL A 1 86 ? -6.329 6.782 5.627 1.00 78.88 86 VAL A N 1
ATOM 687 C CA . VAL A 1 86 ? -7.003 6.047 4.557 1.00 78.88 86 VAL A CA 1
ATOM 688 C C . VAL A 1 86 ? -7.325 6.987 3.407 1.00 78.88 86 VAL A C 1
ATOM 690 O O . VAL A 1 86 ? -6.982 6.629 2.290 1.00 78.88 86 VAL A O 1
ATOM 693 N N . ASP A 1 87 ? -7.872 8.180 3.639 1.00 77.44 87 ASP A N 1
ATOM 694 C CA . ASP A 1 87 ? -8.129 9.167 2.581 1.00 77.44 87 ASP A CA 1
ATOM 695 C C . ASP A 1 87 ? -6.836 9.610 1.880 1.00 77.44 87 ASP A C 1
ATOM 697 O O . ASP A 1 87 ? -6.764 9.618 0.651 1.00 77.44 87 ASP A O 1
ATOM 701 N N . VAL A 1 88 ? -5.768 9.884 2.636 1.00 73.62 88 VAL A N 1
ATOM 702 C CA . VAL A 1 88 ? -4.453 10.252 2.081 1.00 73.62 88 VAL A CA 1
ATOM 703 C C . VAL A 1 88 ? -3.863 9.120 1.230 1.00 73.62 88 VAL A C 1
ATOM 705 O O . VAL A 1 88 ? -3.287 9.379 0.173 1.00 73.62 88 VAL A O 1
ATOM 708 N N . LYS A 1 89 ? -4.006 7.855 1.648 1.00 69.25 89 LYS A N 1
ATOM 709 C CA . LYS A 1 89 ? -3.537 6.688 0.872 1.00 69.25 89 LYS A CA 1
ATOM 710 C C . LYS A 1 89 ? -4.482 6.294 -0.265 1.00 69.25 89 LYS A C 1
ATOM 712 O O . LYS A 1 89 ? -4.023 5.740 -1.265 1.00 69.25 89 LYS A O 1
ATOM 717 N N . ALA A 1 90 ? -5.781 6.541 -0.116 1.00 62.56 90 ALA A N 1
ATOM 718 C CA . ALA A 1 90 ? -6.821 6.271 -1.105 1.00 62.56 90 ALA A CA 1
ATOM 719 C C . ALA A 1 90 ? -6.877 7.345 -2.192 1.00 62.56 90 ALA A C 1
ATOM 721 O O . ALA A 1 90 ? -7.403 7.074 -3.272 1.00 62.56 90 ALA A O 1
ATOM 722 N N . ASP A 1 91 ? -6.189 8.474 -2.011 1.00 66.00 91 ASP A N 1
ATOM 723 C CA . ASP A 1 91 ? -5.800 9.374 -3.098 1.00 66.00 91 ASP A CA 1
ATOM 724 C C . ASP A 1 91 ? -4.716 8.771 -4.025 1.00 66.00 91 ASP A C 1
ATOM 726 O O . ASP A 1 91 ? -3.825 9.420 -4.577 1.00 66.00 91 ASP A O 1
ATOM 730 N N . ARG A 1 92 ? -4.823 7.460 -4.244 1.00 60.56 92 ARG A N 1
ATOM 731 C CA . ARG A 1 92 ? -4.240 6.712 -5.352 1.00 60.56 92 ARG A CA 1
ATOM 732 C C . ARG A 1 92 ? -4.631 7.332 -6.697 1.00 60.56 92 ARG A C 1
ATOM 734 O O . ARG A 1 92 ? -3.847 7.255 -7.637 1.00 60.56 92 ARG A O 1
ATOM 741 N N . ASN A 1 93 ? -5.777 8.007 -6.760 1.00 63.56 93 ASN A N 1
ATOM 742 C CA . ASN A 1 93 ? -6.229 8.750 -7.933 1.00 63.56 93 ASN A CA 1
ATOM 743 C C . ASN A 1 93 ? -5.315 9.959 -8.236 1.00 63.56 93 ASN A C 1
ATOM 745 O O . ASN A 1 93 ? -4.989 10.194 -9.399 1.00 63.56 93 ASN A O 1
ATOM 749 N N . GLN A 1 94 ? -4.805 10.686 -7.228 1.00 63.94 94 GLN A N 1
ATOM 750 C CA . GLN A 1 94 ? -3.755 11.692 -7.451 1.00 63.94 94 GLN A CA 1
ATOM 751 C C . GLN A 1 94 ? -2.452 11.080 -7.979 1.00 63.94 94 GLN A C 1
ATOM 753 O O . GLN A 1 94 ? -1.738 11.737 -8.736 1.00 63.94 94 GLN A O 1
ATOM 758 N N . LEU A 1 95 ? -2.103 9.854 -7.579 1.00 64.44 95 LEU A N 1
ATOM 759 C CA . LEU A 1 95 ? -0.927 9.149 -8.106 1.00 64.44 95 LEU A CA 1
ATOM 760 C C . LEU A 1 95 ? -1.130 8.709 -9.562 1.00 64.44 95 LEU A C 1
ATOM 762 O O . LEU A 1 95 ? -0.207 8.849 -10.364 1.00 64.44 95 LEU A O 1
ATOM 766 N N . GLU A 1 96 ? -2.336 8.260 -9.913 1.00 63.66 96 GLU A N 1
ATOM 767 C CA . GLU A 1 96 ? -2.719 7.849 -11.271 1.00 63.66 96 GLU A CA 1
ATOM 768 C C . GLU A 1 96 ? -2.583 8.996 -12.291 1.00 63.66 96 GLU A C 1
ATOM 770 O O . GLU A 1 96 ? -2.222 8.764 -13.441 1.00 63.66 96 GLU A O 1
ATOM 775 N N . GLY A 1 97 ? -2.768 10.252 -11.861 1.00 64.69 97 GLY A N 1
ATOM 776 C CA . GLY A 1 97 ? -2.517 11.440 -12.687 1.00 64.69 97 GLY A CA 1
ATOM 777 C C . GLY A 1 97 ? -1.072 11.964 -12.673 1.00 64.69 97 GLY A C 1
ATOM 778 O O . GLY A 1 97 ? -0.658 12.638 -13.618 1.00 64.69 97 GLY A O 1
ATOM 779 N N . LYS A 1 98 ? -0.286 11.679 -11.623 1.00 67.44 98 LYS A N 1
ATOM 780 C CA . LYS A 1 98 ? 1.112 12.151 -11.488 1.00 67.44 98 LYS A CA 1
ATOM 781 C C . LYS A 1 98 ? 2.090 11.355 -12.347 1.00 67.44 98 LYS A C 1
ATOM 783 O O . LYS A 1 98 ? 3.094 11.909 -12.790 1.00 67.44 98 LYS A O 1
ATOM 788 N N . VAL A 1 99 ? 1.794 10.084 -12.608 1.00 66.56 99 VAL A N 1
ATOM 789 C CA . VAL A 1 99 ? 2.513 9.268 -13.590 1.00 66.56 99 VAL A CA 1
ATOM 790 C C . VAL A 1 99 ? 1.562 9.000 -14.743 1.00 66.56 99 VAL A C 1
ATOM 792 O O . VAL A 1 99 ? 0.751 8.082 -14.698 1.00 66.56 99 VAL A O 1
ATOM 795 N N . ASN A 1 100 ? 1.669 9.801 -15.803 1.00 79.19 100 ASN A N 1
ATOM 796 C CA . ASN A 1 100 ? 0.984 9.490 -17.049 1.00 79.19 100 ASN A CA 1
ATOM 797 C C . ASN A 1 100 ? 1.669 8.268 -17.677 1.00 79.19 100 ASN A C 1
ATOM 799 O O . ASN A 1 100 ? 2.603 8.404 -18.468 1.00 79.19 100 ASN A O 1
ATOM 803 N N . H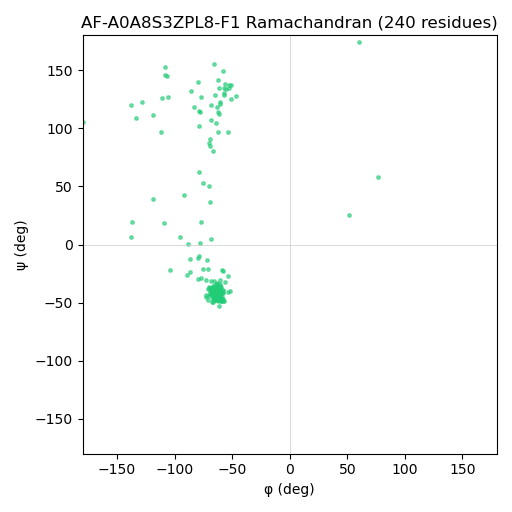IS A 1 101 ? 1.220 7.076 -17.282 1.00 81.94 101 HIS A N 1
ATOM 804 C CA . HIS A 1 101 ? 1.732 5.796 -17.769 1.00 81.94 101 HIS A CA 1
ATOM 805 C C . HIS A 1 101 ? 1.743 5.745 -19.297 1.00 81.94 101 HIS A C 1
ATOM 807 O O . HIS A 1 101 ? 2.736 5.337 -19.886 1.00 81.94 101 HIS A O 1
ATOM 813 N N . SER A 1 102 ? 0.709 6.287 -19.945 1.00 83.19 102 SER A N 1
ATOM 814 C CA . SER A 1 102 ? 0.657 6.364 -21.404 1.00 83.19 102 SER A CA 1
ATOM 815 C C . SER A 1 102 ? 1.779 7.224 -21.992 1.00 83.19 102 SER A C 1
ATOM 817 O O . SER A 1 102 ? 2.349 6.848 -23.014 1.00 83.19 102 SER A O 1
ATOM 819 N N . LEU A 1 103 ? 2.109 8.365 -21.379 1.00 85.81 103 LEU A N 1
ATOM 820 C CA . LEU A 1 103 ? 3.209 9.220 -21.834 1.00 85.81 103 LEU A CA 1
ATOM 821 C C . LEU A 1 103 ? 4.567 8.556 -21.584 1.00 85.81 103 LEU A C 1
ATOM 823 O O . LEU A 1 103 ? 5.441 8.603 -22.450 1.00 85.81 103 LEU A O 1
ATOM 827 N N . PHE A 1 104 ? 4.741 7.933 -20.419 1.00 89.19 104 PHE A N 1
ATOM 828 C CA . PHE A 1 104 ? 5.966 7.223 -20.063 1.00 89.19 104 PHE A CA 1
ATOM 829 C C . PHE A 1 104 ? 6.236 6.050 -21.012 1.00 89.19 104 PHE A C 1
ATOM 831 O O . PHE A 1 104 ? 7.332 5.943 -21.568 1.00 89.19 104 PHE A O 1
ATOM 838 N N . ASP A 1 105 ? 5.224 5.218 -21.254 1.00 91.31 105 ASP A N 1
ATOM 839 C CA . ASP A 1 105 ? 5.300 4.074 -22.161 1.00 91.31 105 ASP A CA 1
ATOM 840 C C . ASP A 1 105 ? 5.535 4.533 -23.601 1.00 91.31 105 ASP A C 1
ATOM 842 O O . ASP A 1 105 ? 6.392 3.981 -24.293 1.00 91.31 105 ASP A O 1
ATOM 846 N N . SER A 1 106 ? 4.845 5.593 -24.040 1.00 93.75 106 SER A N 1
ATOM 847 C CA . SER A 1 106 ? 5.059 6.187 -25.363 1.00 93.75 106 SER A CA 1
ATOM 848 C C . SER A 1 106 ? 6.496 6.679 -25.531 1.00 93.75 106 SER A C 1
ATOM 850 O O . SER A 1 106 ? 7.152 6.335 -26.513 1.00 93.75 106 SER A O 1
ATOM 852 N N . THR A 1 107 ? 7.014 7.432 -24.558 1.00 94.19 107 THR A N 1
ATOM 853 C CA . THR A 1 107 ? 8.373 7.996 -24.609 1.00 94.19 107 THR A CA 1
ATOM 854 C C . THR A 1 107 ? 9.427 6.891 -24.582 1.00 94.19 107 THR A C 1
ATOM 856 O O . THR A 1 107 ? 10.385 6.911 -25.351 1.00 94.19 107 THR A O 1
ATOM 859 N N . THR A 1 108 ? 9.236 5.879 -23.735 1.00 96.00 108 THR A N 1
ATOM 860 C CA . THR A 1 108 ? 10.152 4.738 -23.617 1.00 96.00 108 THR A CA 1
ATOM 861 C C . THR A 1 108 ? 10.136 3.876 -24.880 1.00 96.00 108 THR A C 1
ATOM 863 O O . THR A 1 108 ? 11.182 3.417 -25.342 1.00 96.00 108 THR A O 1
ATOM 866 N N . SER A 1 109 ? 8.964 3.675 -25.484 1.00 96.81 109 SER A N 1
ATOM 867 C CA . SER A 1 109 ? 8.823 2.981 -26.766 1.00 96.81 109 SER A CA 1
ATOM 868 C C . SER A 1 109 ? 9.521 3.744 -27.896 1.00 96.81 109 SER A C 1
ATOM 870 O O . SER A 1 109 ? 10.264 3.150 -28.681 1.00 96.81 109 SER A O 1
ATOM 872 N N . GLU A 1 110 ? 9.370 5.070 -27.937 1.00 97.06 110 GLU A N 1
ATOM 873 C CA . GLU A 1 110 ? 10.047 5.929 -28.909 1.00 97.06 110 GLU A CA 1
ATOM 874 C C . GLU A 1 110 ? 11.572 5.891 -28.743 1.00 97.06 110 GLU A C 1
ATOM 876 O O . GLU A 1 110 ? 12.289 5.680 -29.724 1.00 97.06 110 GLU A O 1
ATOM 881 N N . MET A 1 111 ? 12.081 5.991 -27.510 1.00 97.38 111 MET A N 1
ATOM 882 C CA . MET A 1 111 ? 13.511 5.846 -27.213 1.00 97.38 111 MET A CA 1
ATOM 883 C C . MET A 1 111 ? 14.053 4.489 -27.664 1.00 97.38 111 MET A C 1
ATOM 885 O O . MET A 1 111 ? 15.075 4.430 -28.346 1.00 97.38 111 MET A O 1
ATOM 889 N N . ASN A 1 112 ? 13.348 3.397 -27.359 1.00 97.62 112 ASN A N 1
ATOM 890 C CA . ASN A 1 112 ? 13.734 2.059 -27.808 1.00 97.62 112 ASN A CA 1
ATOM 891 C C . ASN A 1 112 ? 13.762 1.946 -29.337 1.00 97.62 112 ASN A C 1
ATOM 893 O O . ASN A 1 112 ? 14.649 1.290 -29.889 1.00 97.62 112 ASN A O 1
ATOM 897 N N . ARG A 1 113 ? 12.818 2.588 -30.035 1.00 97.75 113 ARG A N 1
ATOM 898 C CA . ARG A 1 113 ? 12.811 2.638 -31.501 1.00 97.75 113 ARG A CA 1
ATOM 899 C C . ARG A 1 113 ? 14.024 3.393 -32.038 1.00 97.75 113 ARG A C 1
ATOM 901 O O . ARG A 1 113 ? 14.675 2.894 -32.949 1.00 97.75 113 ARG A O 1
ATOM 908 N N . MET A 1 114 ? 14.342 4.557 -31.471 1.00 97.69 114 MET A N 1
ATOM 909 C CA . MET A 1 114 ? 15.502 5.358 -31.881 1.00 97.69 114 MET A CA 1
ATOM 910 C C . MET A 1 114 ? 16.823 4.618 -31.650 1.00 97.69 114 MET A C 1
ATOM 912 O O . MET A 1 114 ? 17.689 4.633 -32.518 1.00 97.69 114 MET A O 1
ATOM 916 N N . ILE A 1 115 ? 16.967 3.926 -30.517 1.00 97.00 115 ILE A N 1
ATOM 917 C CA . ILE A 1 115 ? 18.161 3.121 -30.225 1.00 97.00 115 ILE A CA 1
ATOM 918 C C . ILE A 1 115 ? 18.322 2.004 -31.259 1.00 97.00 115 ILE A C 1
ATOM 920 O O . ILE A 1 115 ? 19.418 1.824 -31.785 1.00 97.00 115 ILE A O 1
ATOM 924 N N . LYS A 1 116 ? 17.243 1.281 -31.586 1.00 97.12 116 LYS A N 1
ATOM 925 C CA . LYS A 1 116 ? 17.278 0.240 -32.625 1.00 97.12 116 LYS A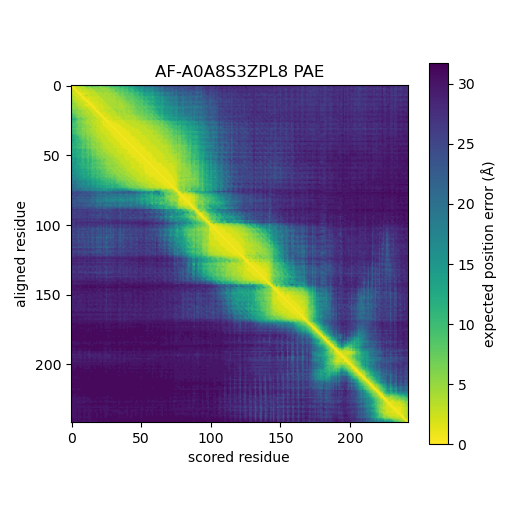 CA 1
ATOM 926 C C . LYS A 1 116 ? 17.677 0.802 -33.988 1.00 97.12 116 LYS A C 1
ATOM 928 O O . LYS A 1 116 ? 18.584 0.264 -34.602 1.00 97.12 116 LYS A O 1
ATOM 933 N N . ASP A 1 117 ? 17.084 1.918 -34.408 1.00 96.81 117 ASP A N 1
ATOM 934 C CA . ASP A 1 117 ? 17.421 2.568 -35.683 1.00 96.81 117 ASP A CA 1
ATOM 935 C C . ASP A 1 117 ? 18.900 2.997 -35.749 1.00 96.81 117 ASP A C 1
ATOM 937 O O . ASP A 1 117 ? 19.566 2.810 -36.767 1.00 96.81 117 ASP A O 1
ATOM 941 N N . ILE A 1 118 ? 19.456 3.520 -34.650 1.00 96.31 118 ILE A N 1
ATOM 942 C CA . ILE A 1 118 ? 20.885 3.860 -34.567 1.00 96.31 118 ILE A CA 1
ATOM 943 C C . ILE A 1 118 ? 21.759 2.603 -34.660 1.00 96.31 118 ILE A C 1
ATOM 945 O O . ILE A 1 118 ? 22.763 2.617 -35.373 1.00 96.31 118 ILE A O 1
ATOM 949 N N . LEU A 1 119 ? 21.395 1.522 -33.962 1.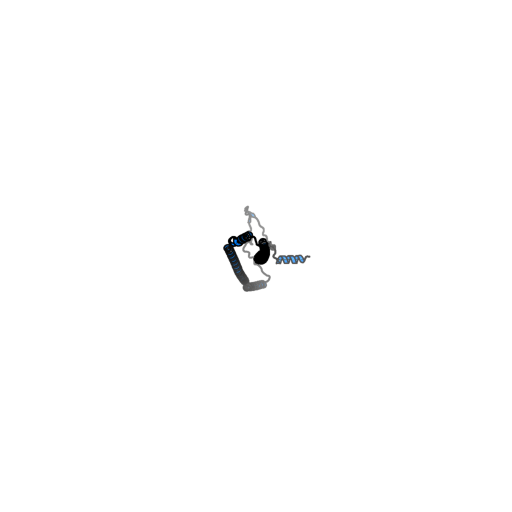00 95.56 119 LEU A N 1
ATOM 950 C CA . LEU A 1 119 ? 22.129 0.254 -34.014 1.00 95.56 119 LEU A CA 1
ATOM 951 C C . LEU A 1 119 ? 22.103 -0.360 -35.418 1.00 95.56 119 LEU A C 1
ATOM 953 O O . LEU A 1 119 ? 23.141 -0.805 -35.905 1.00 95.56 119 LEU A O 1
ATOM 957 N N . ASP A 1 120 ? 20.953 -0.334 -36.089 1.00 94.44 120 ASP A N 1
ATOM 958 C CA . ASP A 1 120 ? 20.799 -0.846 -37.450 1.00 94.44 120 ASP A CA 1
ATOM 959 C C . ASP A 1 120 ? 21.641 -0.036 -38.446 1.00 94.44 120 ASP A C 1
ATOM 961 O O . ASP A 1 120 ? 22.367 -0.615 -39.256 1.00 94.44 120 ASP A O 1
ATOM 965 N N . LYS A 1 121 ? 21.636 1.300 -38.338 1.00 94.44 121 LYS A N 1
ATOM 966 C CA . LYS A 1 121 ? 22.496 2.181 -39.149 1.00 94.44 121 LYS A CA 1
ATOM 967 C C . LYS A 1 121 ? 23.981 1.925 -38.908 1.00 94.44 121 LYS A C 1
ATOM 969 O O . LYS A 1 121 ? 24.752 1.865 -39.862 1.00 94.44 121 LYS A O 1
ATOM 974 N N . LEU A 1 122 ? 24.388 1.758 -37.650 1.00 92.81 122 LEU A N 1
ATOM 975 C CA . LEU A 1 122 ? 25.780 1.479 -37.297 1.00 92.81 122 LEU A CA 1
ATOM 976 C C . LEU A 1 122 ? 26.246 0.132 -37.870 1.00 92.81 122 LEU A C 1
ATOM 978 O O . LEU A 1 122 ? 27.328 0.056 -38.449 1.00 92.81 122 LEU A O 1
ATOM 982 N N . ASN A 1 123 ? 25.413 -0.904 -37.758 1.00 88.69 123 ASN A N 1
ATOM 983 C CA . ASN A 1 123 ? 25.693 -2.222 -38.326 1.00 88.69 123 ASN A CA 1
ATOM 984 C C . ASN A 1 123 ? 25.736 -2.193 -39.860 1.00 88.69 123 ASN A C 1
ATOM 986 O O . ASN A 1 123 ? 26.605 -2.827 -40.458 1.00 88.69 123 ASN A O 1
ATOM 990 N N . GLY A 1 124 ? 24.838 -1.439 -40.501 1.00 89.12 124 GLY A N 1
ATOM 991 C CA . GLY A 1 124 ? 24.861 -1.229 -41.950 1.00 89.12 124 GLY A CA 1
ATOM 992 C C . GLY A 1 124 ? 26.165 -0.575 -42.409 1.00 89.12 124 GLY A C 1
ATOM 993 O O . GLY A 1 124 ? 26.832 -1.082 -43.310 1.00 89.12 124 GLY A O 1
ATOM 994 N N . HIS A 1 125 ? 26.590 0.487 -41.720 1.00 88.81 125 HIS A N 1
ATOM 995 C CA . HIS A 1 125 ? 27.848 1.166 -42.021 1.00 88.81 125 HIS A CA 1
ATOM 996 C C . HIS A 1 125 ? 29.067 0.246 -41.861 1.00 88.81 125 HIS A C 1
ATOM 998 O O . HIS A 1 125 ? 29.957 0.301 -42.702 1.00 88.81 125 HIS A O 1
ATOM 1004 N N . ASP A 1 126 ? 29.135 -0.606 -40.833 1.00 87.25 126 ASP A N 1
ATOM 1005 C CA . ASP A 1 126 ? 30.250 -1.559 -40.667 1.00 87.25 126 ASP A CA 1
ATOM 1006 C C . ASP A 1 126 ? 30.398 -2.493 -41.886 1.00 87.25 126 ASP A C 1
ATOM 1008 O O . ASP A 1 126 ? 31.511 -2.748 -42.355 1.00 87.25 126 ASP A O 1
ATOM 1012 N N . GLY A 1 127 ? 29.277 -2.940 -42.461 1.00 88.50 127 GLY A N 1
ATOM 1013 C CA . GLY A 1 127 ? 29.259 -3.711 -43.706 1.00 88.50 127 GLY A CA 1
ATOM 1014 C C . GLY A 1 127 ? 29.762 -2.914 -44.913 1.00 88.50 127 GLY A C 1
ATOM 1015 O O . GLY A 1 127 ? 30.635 -3.387 -45.649 1.00 88.50 127 GLY A O 1
ATOM 1016 N N . ASP A 1 128 ? 29.262 -1.690 -45.091 1.00 92.44 128 ASP A N 1
ATOM 1017 C CA . ASP A 1 128 ? 29.663 -0.805 -46.191 1.00 92.44 128 ASP A CA 1
ATOM 1018 C C . ASP A 1 128 ? 31.153 -0.441 -46.120 1.00 92.44 128 ASP A C 1
ATOM 1020 O O . ASP A 1 128 ? 31.853 -0.492 -47.133 1.00 92.44 128 ASP A O 1
ATOM 1024 N N . TRP A 1 129 ? 31.671 -0.152 -44.922 1.00 89.88 129 TRP A N 1
ATOM 1025 C CA . TRP A 1 129 ? 33.090 0.123 -44.684 1.00 89.88 129 TRP A CA 1
ATOM 1026 C C . TRP A 1 129 ? 33.971 -1.081 -45.015 1.00 89.88 129 TRP A C 1
ATOM 1028 O O . TRP A 1 129 ? 34.993 -0.921 -45.684 1.00 89.88 129 TRP A O 1
ATOM 1038 N N . LYS A 1 130 ? 33.575 -2.292 -44.604 1.00 91.50 130 LYS A N 1
ATOM 1039 C CA . LYS A 1 130 ? 34.291 -3.530 -44.957 1.00 91.50 130 LYS A CA 1
ATOM 1040 C C . LYS A 1 130 ? 34.307 -3.764 -46.465 1.00 91.50 130 LYS A C 1
ATOM 1042 O O . LYS A 1 130 ? 35.348 -4.122 -47.011 1.00 91.50 130 LYS A O 1
ATOM 1047 N N . SER A 1 131 ? 33.186 -3.522 -47.141 1.00 93.94 131 SER A N 1
ATOM 1048 C CA . SER A 1 131 ? 33.074 -3.637 -48.599 1.00 93.94 131 SER A CA 1
ATOM 1049 C C . SER A 1 131 ? 33.950 -2.612 -49.326 1.00 93.94 131 SER A C 1
ATOM 1051 O O . SER A 1 131 ? 34.699 -2.968 -50.235 1.00 93.94 131 SER A O 1
ATOM 1053 N N . ALA A 1 132 ? 33.920 -1.347 -48.898 1.00 93.94 132 ALA A N 1
ATOM 1054 C CA . ALA A 1 132 ? 34.755 -0.287 -49.457 1.00 93.94 132 ALA A CA 1
ATOM 1055 C C . ALA A 1 132 ? 36.251 -0.571 -49.257 1.00 93.94 132 ALA A C 1
ATOM 1057 O O . ALA A 1 132 ? 37.039 -0.390 -50.184 1.00 93.94 132 ALA A O 1
ATOM 1058 N N . LEU A 1 133 ? 36.638 -1.072 -48.079 1.00 92.44 133 LEU A N 1
ATOM 1059 C CA . LEU A 1 133 ? 38.008 -1.492 -47.801 1.00 92.44 133 LEU A CA 1
ATOM 1060 C C . LEU A 1 133 ? 38.433 -2.659 -48.701 1.00 92.44 133 LEU A C 1
ATOM 1062 O O . LEU A 1 133 ? 39.505 -2.594 -49.294 1.00 92.44 133 LEU A O 1
ATOM 1066 N N . ALA A 1 134 ? 37.594 -3.689 -48.847 1.00 94.69 134 ALA A N 1
ATOM 1067 C CA . ALA A 1 134 ? 37.883 -4.829 -49.716 1.00 94.69 134 ALA A CA 1
ATOM 1068 C C . ALA A 1 134 ? 38.094 -4.395 -51.176 1.00 94.69 1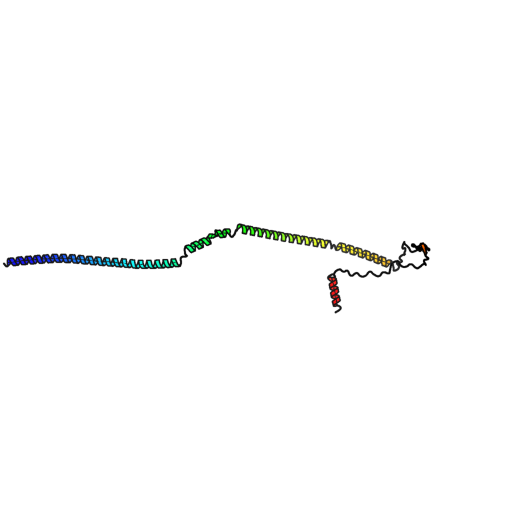34 ALA A C 1
ATOM 1070 O O . ALA A 1 134 ? 39.091 -4.776 -51.785 1.00 94.69 134 ALA A O 1
ATOM 1071 N N . LYS A 1 135 ? 37.223 -3.524 -51.703 1.00 94.38 135 LYS A N 1
ATOM 1072 C CA . LYS A 1 135 ? 37.372 -2.947 -53.049 1.00 94.38 135 LYS A CA 1
ATOM 1073 C C . LYS A 1 135 ? 38.652 -2.130 -53.193 1.00 94.38 135 LYS A C 1
ATOM 1075 O O . LYS A 1 135 ? 39.356 -2.267 -54.184 1.00 94.38 135 LYS A O 1
ATOM 1080 N N . ALA A 1 136 ? 38.987 -1.303 -52.203 1.00 89.31 136 ALA A N 1
ATOM 1081 C CA . ALA A 1 136 ? 40.221 -0.521 -52.229 1.00 89.31 136 ALA A CA 1
ATOM 1082 C C . ALA A 1 136 ? 41.472 -1.416 -52.216 1.00 89.31 136 ALA A C 1
ATOM 1084 O O . ALA A 1 136 ? 42.459 -1.100 -52.878 1.00 89.31 136 ALA A O 1
ATOM 1085 N N . MET A 1 137 ? 41.436 -2.534 -51.483 1.00 88.56 137 MET A N 1
ATOM 1086 C CA . MET A 1 137 ? 42.512 -3.529 -51.481 1.00 88.56 137 MET A CA 1
ATOM 1087 C C . MET A 1 137 ? 42.620 -4.247 -52.831 1.00 88.56 137 MET A C 1
ATOM 1089 O O . MET A 1 137 ? 43.730 -4.413 -53.322 1.00 88.56 137 MET A O 1
ATOM 1093 N N . GLU A 1 138 ? 41.497 -4.606 -53.453 1.00 88.50 138 GLU A N 1
ATOM 1094 C CA . GLU A 1 138 ? 41.455 -5.204 -54.795 1.00 88.50 138 GLU A CA 1
ATOM 1095 C C . GLU A 1 138 ? 41.985 -4.243 -55.870 1.00 88.50 138 GLU A C 1
ATOM 1097 O O . GLU A 1 138 ? 42.826 -4.616 -56.684 1.00 88.50 138 GLU A O 1
ATOM 1102 N N . GLU A 1 139 ? 41.578 -2.971 -55.840 1.00 84.56 139 GLU A N 1
ATOM 1103 C CA . GLU A 1 139 ? 42.117 -1.946 -56.740 1.00 84.56 139 GLU A CA 1
ATOM 1104 C C . GLU A 1 139 ? 43.610 -1.697 -56.518 1.00 84.56 139 GLU A C 1
ATOM 1106 O O . GLU A 1 139 ? 44.340 -1.421 -57.473 1.00 84.56 139 GLU A O 1
ATOM 1111 N N . LEU A 1 140 ? 44.072 -1.743 -55.266 1.00 78.75 140 LEU A N 1
ATOM 1112 C CA . LEU A 1 140 ? 45.487 -1.610 -54.941 1.00 78.75 140 LEU A CA 1
ATOM 1113 C C . LEU A 1 140 ? 46.284 -2.798 -55.486 1.00 78.75 140 LEU A C 1
ATOM 1115 O O . LEU A 1 140 ? 47.341 -2.577 -56.072 1.00 78.75 140 LEU A O 1
ATOM 1119 N N . ASP A 1 141 ? 45.777 -4.020 -55.331 1.00 80.12 141 ASP A N 1
ATOM 1120 C CA . ASP A 1 141 ? 46.392 -5.233 -55.878 1.00 80.12 141 ASP A CA 1
ATOM 1121 C C . ASP A 1 141 ? 46.435 -5.184 -57.415 1.00 80.12 141 ASP A C 1
ATOM 1123 O O . ASP A 1 141 ? 47.480 -5.422 -58.015 1.00 80.12 141 ASP A O 1
ATOM 1127 N N . GLY A 1 142 ? 45.356 -4.723 -58.057 1.00 77.38 142 GLY A N 1
ATOM 1128 C CA . GLY A 1 142 ? 45.296 -4.525 -59.509 1.00 77.38 142 GLY A CA 1
ATOM 1129 C C . GLY A 1 142 ? 46.206 -3.406 -60.036 1.00 77.38 142 GLY A C 1
ATOM 1130 O O . GLY A 1 142 ? 46.828 -3.553 -61.083 1.00 77.38 142 GLY A O 1
ATOM 1131 N N . LYS A 1 143 ? 46.351 -2.282 -59.318 1.00 71.69 143 LYS A N 1
ATOM 1132 C CA . LYS A 1 143 ? 47.320 -1.215 -59.670 1.00 71.69 143 LYS A CA 1
ATOM 1133 C C . LYS A 1 143 ? 48.766 -1.631 -59.418 1.00 71.69 143 LYS A C 1
ATOM 1135 O O . LYS A 1 143 ? 49.688 -1.048 -59.989 1.00 71.69 143 LYS A O 1
ATOM 1140 N N . LEU A 1 144 ? 48.965 -2.628 -58.566 1.00 61.28 144 LEU A N 1
ATOM 1141 C CA . LEU A 1 144 ? 50.217 -3.337 -58.383 1.00 61.28 144 LEU A CA 1
ATOM 1142 C C . LEU A 1 144 ? 50.260 -4.570 -59.292 1.00 61.28 144 LEU A C 1
ATOM 1144 O O . LEU A 1 144 ? 50.743 -5.611 -58.845 1.00 61.28 144 LEU A O 1
ATOM 1148 N N . ASP A 1 145 ? 49.832 -4.464 -60.563 1.00 67.62 145 ASP A N 1
ATOM 1149 C CA . ASP A 1 145 ? 50.089 -5.513 -61.552 1.00 67.62 145 ASP A CA 1
ATOM 1150 C C . ASP A 1 145 ? 51.595 -5.590 -61.836 1.00 67.62 145 ASP A C 1
ATOM 1152 O O . ASP A 1 145 ? 52.194 -5.052 -62.776 1.00 67.62 145 ASP A O 1
ATOM 1156 N N . ARG A 1 146 ? 52.249 -6.266 -60.902 1.00 65.62 146 ARG A N 1
ATOM 1157 C CA . ARG A 1 146 ? 53.673 -6.516 -60.824 1.00 65.62 146 ARG A CA 1
ATOM 1158 C C . ARG A 1 146 ? 54.133 -7.254 -62.075 1.00 65.62 146 ARG A C 1
ATOM 1160 O O . ARG A 1 146 ? 55.317 -7.188 -62.399 1.00 65.62 146 ARG A O 1
ATOM 1167 N N . HIS A 1 147 ? 53.226 -7.929 -62.784 1.00 69.31 147 HIS A N 1
ATOM 1168 C CA . HIS A 1 147 ? 53.503 -8.570 -64.055 1.00 69.31 147 HIS A CA 1
ATOM 1169 C C . HIS A 1 147 ? 53.792 -7.541 -65.156 1.00 69.31 147 HIS A C 1
ATOM 1171 O O . HIS A 1 147 ? 54.844 -7.627 -65.794 1.00 69.31 147 HIS A O 1
ATOM 1177 N N . GLU A 1 148 ? 52.952 -6.517 -65.325 1.00 72.19 148 GLU A N 1
ATOM 1178 C CA . GLU A 1 148 ? 53.174 -5.452 -66.314 1.00 72.19 148 GLU A CA 1
ATOM 1179 C C . GLU A 1 148 ? 54.459 -4.664 -66.030 1.00 72.19 148 GLU A C 1
ATOM 1181 O O . GLU A 1 148 ? 55.259 -4.414 -66.938 1.00 72.19 148 GLU A O 1
ATOM 1186 N N . MET A 1 149 ? 54.729 -4.347 -64.758 1.00 75.25 149 MET A N 1
ATOM 1187 C CA . MET A 1 149 ? 55.975 -3.667 -64.377 1.00 75.25 149 MET A CA 1
ATOM 1188 C C . MET A 1 149 ? 57.217 -4.531 -64.586 1.00 75.25 149 MET A C 1
ATOM 1190 O O . MET A 1 149 ? 58.260 -4.020 -65.003 1.00 75.25 149 MET A O 1
ATOM 1194 N N . ASN A 1 150 ? 57.125 -5.843 -64.366 1.00 78.12 150 ASN A N 1
ATOM 1195 C CA . ASN A 1 150 ? 58.219 -6.762 -64.675 1.00 78.12 150 ASN A CA 1
ATOM 1196 C C . ASN A 1 150 ? 58.451 -6.890 -66.188 1.00 78.12 150 ASN A C 1
ATOM 1198 O O . ASN A 1 150 ? 59.606 -6.925 -66.619 1.00 78.12 150 ASN A O 1
ATOM 1202 N N . ASN A 1 151 ? 57.389 -6.893 -66.996 1.00 82.75 151 ASN A N 1
ATOM 1203 C CA . ASN A 1 151 ? 57.490 -6.922 -68.455 1.00 82.75 151 ASN A CA 1
ATOM 1204 C C . ASN A 1 151 ? 58.161 -5.648 -68.997 1.00 82.75 151 ASN A C 1
ATOM 1206 O O . ASN A 1 151 ? 59.095 -5.734 -69.801 1.00 82.75 151 ASN A O 1
ATOM 1210 N N . LEU A 1 152 ? 57.765 -4.469 -68.503 1.00 82.62 152 LEU A N 1
ATOM 1211 C CA . LEU A 1 152 ? 58.391 -3.193 -68.863 1.00 82.62 152 LEU A CA 1
ATOM 1212 C C . LEU A 1 152 ? 59.864 -3.141 -68.437 1.00 82.62 152 LEU A C 1
ATOM 1214 O O . LEU A 1 152 ? 60.726 -2.748 -69.227 1.00 82.62 152 LEU A O 1
ATOM 1218 N N . LYS A 1 153 ? 60.172 -3.586 -67.214 1.00 85.88 153 LYS A N 1
ATOM 1219 C CA . LYS A 1 153 ? 61.549 -3.694 -66.717 1.00 85.88 153 LYS A CA 1
ATOM 1220 C C . LYS A 1 153 ? 62.401 -4.583 -67.626 1.00 85.88 153 LYS A C 1
ATOM 1222 O O . LYS A 1 153 ? 63.480 -4.165 -68.041 1.00 85.88 153 LYS A O 1
ATOM 1227 N N . GLY A 1 154 ? 61.908 -5.768 -67.987 1.00 89.31 154 GLY A N 1
ATOM 1228 C CA . GLY A 1 154 ? 62.609 -6.684 -68.890 1.00 89.31 154 GLY A CA 1
ATOM 1229 C C . GLY A 1 154 ? 62.854 -6.080 -70.278 1.00 89.31 154 GLY A C 1
ATOM 1230 O O . GLY A 1 154 ? 63.942 -6.230 -70.843 1.00 89.31 154 GLY A O 1
ATOM 1231 N N . TRP A 1 155 ? 61.880 -5.339 -70.817 1.00 91.62 155 TRP A N 1
ATOM 1232 C CA . TRP A 1 155 ? 62.036 -4.633 -72.091 1.00 91.62 155 TRP A CA 1
ATOM 1233 C C . TRP A 1 155 ? 63.106 -3.535 -72.020 1.00 91.62 155 TRP A C 1
ATOM 1235 O O . TRP A 1 155 ? 63.985 -3.481 -72.885 1.00 91.62 155 TRP A O 1
ATOM 1245 N N . LEU A 1 156 ? 63.090 -2.707 -70.971 1.00 90.25 156 LEU A N 1
ATOM 1246 C CA . LEU A 1 156 ? 64.085 -1.652 -70.752 1.00 90.25 156 LEU A CA 1
ATOM 1247 C C . LEU A 1 156 ? 65.496 -2.226 -70.596 1.00 90.25 156 LEU A C 1
ATOM 1249 O O . LEU A 1 156 ? 66.431 -1.732 -71.222 1.00 90.25 156 LEU A O 1
ATOM 1253 N N . GLU A 1 157 ? 65.659 -3.306 -69.829 1.00 94.44 157 GLU A N 1
ATOM 1254 C CA . GLU A 1 157 ? 66.948 -3.989 -69.679 1.00 94.44 157 GLU A CA 1
ATOM 1255 C C . GLU A 1 157 ? 67.479 -4.511 -71.021 1.00 94.44 157 GLU A C 1
ATOM 1257 O O . GLU A 1 157 ? 68.681 -4.422 -71.294 1.00 94.44 157 GLU A O 1
ATOM 1262 N N . LYS A 1 158 ? 66.599 -5.017 -71.895 1.00 94.88 158 LYS A N 1
ATOM 1263 C CA . LYS A 1 158 ? 66.968 -5.457 -73.247 1.00 94.88 158 LYS A CA 1
ATOM 1264 C C . LYS A 1 158 ? 67.427 -4.285 -74.119 1.00 94.88 158 LYS A C 1
ATOM 1266 O O . LYS A 1 158 ? 68.461 -4.406 -74.779 1.00 94.88 158 LYS A O 1
ATOM 1271 N N . GLN A 1 159 ? 66.711 -3.158 -74.103 1.00 94.06 159 GLN A N 1
ATOM 1272 C CA . GLN A 1 159 ? 67.102 -1.953 -74.849 1.00 94.06 159 GLN A CA 1
ATOM 1273 C C . GLN A 1 159 ? 68.424 -1.375 -74.344 1.00 94.06 159 GLN A C 1
ATOM 1275 O O . GLN A 1 159 ? 69.301 -1.053 -75.143 1.00 94.06 159 GLN A O 1
ATOM 1280 N N . LEU A 1 160 ? 68.613 -1.315 -73.024 1.00 92.12 160 LEU A N 1
ATOM 1281 C CA . LEU A 1 160 ? 69.843 -0.817 -72.417 1.00 92.12 160 LEU A CA 1
ATOM 1282 C C . LEU A 1 160 ? 71.042 -1.702 -72.781 1.00 92.12 160 LEU A C 1
ATOM 1284 O O . LEU A 1 160 ? 72.104 -1.189 -73.129 1.00 92.12 160 LEU A O 1
ATOM 1288 N N . LYS A 1 161 ? 70.874 -3.033 -72.770 1.00 92.56 161 LYS A N 1
ATOM 1289 C CA . LYS A 1 161 ? 71.900 -3.978 -73.240 1.00 92.56 161 LYS A CA 1
ATOM 1290 C C . LYS A 1 161 ? 72.220 -3.770 -74.720 1.00 92.56 161 LYS A C 1
ATOM 1292 O O . LYS A 1 161 ? 73.394 -3.741 -75.077 1.00 92.56 161 LYS A O 1
ATOM 1297 N N . ALA A 1 162 ? 71.211 -3.580 -75.570 1.00 89.69 162 ALA A N 1
ATOM 1298 C CA . ALA A 1 162 ? 71.411 -3.319 -76.994 1.00 89.69 162 ALA A CA 1
ATOM 1299 C C . ALA A 1 162 ? 72.146 -1.992 -77.246 1.00 89.69 162 ALA A C 1
ATOM 1301 O O . ALA A 1 162 ? 73.070 -1.950 -78.057 1.00 89.69 162 ALA A O 1
ATOM 1302 N N . LEU A 1 163 ? 71.785 -0.929 -76.523 1.00 86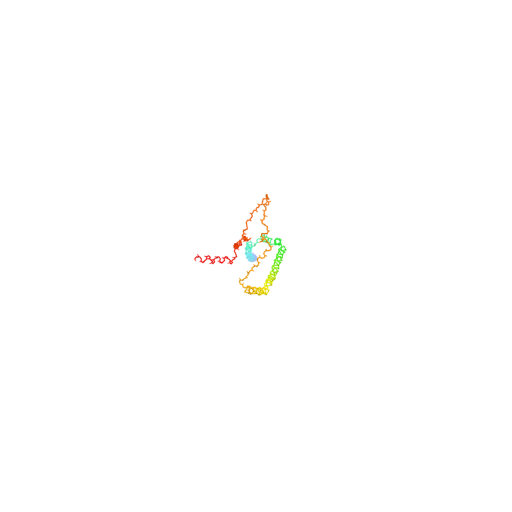.44 163 LEU A N 1
ATOM 1303 C CA . LEU A 1 163 ? 72.452 0.369 -76.594 1.00 86.44 163 LEU A CA 1
ATOM 1304 C C . LEU A 1 163 ? 73.901 0.274 -76.113 1.00 86.44 163 LEU A C 1
ATOM 1306 O O . LEU A 1 163 ? 74.803 0.741 -76.798 1.00 86.44 163 LEU A O 1
ATOM 1310 N N . ASN A 1 164 ? 74.138 -0.380 -74.976 1.00 86.19 164 ASN A N 1
ATOM 1311 C CA . ASN A 1 164 ? 75.482 -0.579 -74.445 1.00 86.19 164 ASN A CA 1
ATOM 1312 C C . ASN A 1 164 ? 76.349 -1.396 -75.413 1.00 86.19 164 ASN A C 1
ATOM 1314 O O . ASN A 1 164 ? 77.515 -1.078 -75.618 1.00 86.19 164 ASN A O 1
ATOM 1318 N N . ASN A 1 165 ? 75.776 -2.412 -76.064 1.00 84.69 165 ASN A N 1
ATOM 1319 C CA . ASN A 1 165 ? 76.468 -3.168 -77.104 1.00 84.69 165 ASN A CA 1
ATOM 1320 C C . ASN A 1 165 ? 76.778 -2.292 -78.323 1.00 84.69 165 ASN A C 1
ATOM 1322 O O . ASN A 1 165 ? 77.912 -2.316 -78.784 1.00 84.69 165 ASN A O 1
ATOM 1326 N N . LYS A 1 166 ? 75.829 -1.467 -78.789 1.00 79.56 166 LYS A N 1
ATOM 1327 C CA . LYS A 1 166 ? 76.067 -0.502 -79.876 1.00 79.56 166 LYS A CA 1
ATOM 1328 C C . LYS A 1 166 ? 77.185 0.481 -79.530 1.00 79.56 166 LYS A C 1
ATOM 1330 O O . LYS A 1 166 ? 78.083 0.679 -80.338 1.00 79.56 166 LYS A O 1
ATOM 1335 N N . ILE A 1 167 ? 77.169 1.051 -78.327 1.00 77.38 167 ILE A N 1
ATOM 1336 C CA . ILE A 1 167 ? 78.213 1.965 -77.843 1.00 77.38 167 ILE A CA 1
ATOM 1337 C C . ILE A 1 167 ? 79.569 1.252 -77.796 1.00 77.38 167 ILE A C 1
ATOM 1339 O O . ILE A 1 167 ? 80.556 1.787 -78.288 1.00 77.38 167 ILE A O 1
ATOM 1343 N N . LYS A 1 168 ? 79.621 0.017 -77.284 1.00 74.88 168 LYS A N 1
ATOM 1344 C CA . LYS A 1 168 ? 80.850 -0.792 -77.269 1.00 74.88 168 LYS A CA 1
ATOM 1345 C C . LYS A 1 168 ? 81.369 -1.103 -78.674 1.00 74.88 168 LYS A C 1
ATOM 1347 O O . LYS A 1 168 ? 82.576 -1.087 -78.876 1.00 74.88 168 LYS A O 1
ATOM 1352 N N . THR A 1 169 ? 80.485 -1.353 -79.642 1.00 69.81 169 THR A N 1
ATOM 1353 C CA . THR A 1 169 ? 80.873 -1.582 -81.044 1.00 69.81 169 THR A CA 1
ATOM 1354 C C . THR A 1 169 ? 81.270 -0.305 -81.785 1.00 69.81 169 THR A C 1
ATOM 1356 O O . THR A 1 169 ? 81.970 -0.395 -82.784 1.00 69.81 169 THR A O 1
ATOM 1359 N N . MET A 1 170 ? 80.853 0.874 -81.309 1.00 63.16 170 MET A N 1
ATOM 1360 C CA . MET A 1 170 ? 81.155 2.166 -81.944 1.00 63.16 170 MET A CA 1
ATOM 1361 C C . MET A 1 170 ? 82.577 2.681 -81.659 1.00 63.16 170 MET A C 1
ATOM 1363 O O . MET A 1 170 ? 83.003 3.636 -82.299 1.00 63.16 170 MET A O 1
ATOM 1367 N N . GLY A 1 171 ? 83.329 2.057 -80.743 1.00 57.22 171 GLY A N 1
ATOM 1368 C CA . GLY A 1 171 ? 84.710 2.441 -80.422 1.00 57.22 171 GLY A CA 1
ATOM 1369 C C . GLY A 1 171 ? 84.875 3.883 -79.887 1.00 57.22 171 GLY A C 1
ATOM 1370 O O . GLY A 1 171 ? 83.919 4.655 -79.840 1.00 57.22 171 GLY A O 1
ATOM 1371 N N . PRO A 1 172 ? 86.083 4.296 -79.456 1.00 55.06 172 PRO A N 1
ATOM 1372 C CA . PRO A 1 172 ? 86.327 5.607 -78.830 1.00 55.06 172 PRO A CA 1
ATOM 1373 C C . PRO A 1 172 ? 86.380 6.795 -79.815 1.00 55.06 172 PRO A C 1
ATOM 1375 O O . PRO A 1 172 ? 86.967 7.825 -79.497 1.00 55.06 172 PRO A O 1
ATOM 1378 N N . GLY A 1 173 ? 85.833 6.653 -81.025 1.00 55.91 173 GLY A N 1
ATOM 1379 C CA . GLY A 1 173 ? 86.105 7.533 -82.168 1.00 55.91 173 GLY A CA 1
ATOM 1380 C C . GLY A 1 173 ? 84.885 8.269 -82.712 1.00 55.91 173 GLY A C 1
ATOM 1381 O O . GLY A 1 173 ? 84.748 8.385 -83.925 1.00 55.91 173 GLY A O 1
ATOM 1382 N N . TRP A 1 174 ? 83.982 8.746 -81.852 1.00 52.19 174 TRP A N 1
ATOM 1383 C CA . TRP A 1 174 ? 82.889 9.618 -82.293 1.00 52.19 174 TRP A CA 1
ATOM 1384 C C . TRP A 1 174 ? 83.437 10.988 -82.722 1.00 52.19 174 TRP A C 1
ATOM 1386 O O . TRP A 1 174 ? 83.558 11.907 -81.913 1.00 52.19 174 TRP A O 1
ATOM 1396 N N . GLN A 1 175 ? 83.761 11.128 -84.006 1.00 50.50 175 GLN A N 1
ATOM 1397 C CA . GLN A 1 175 ? 83.831 12.422 -84.677 1.00 50.50 175 GLN A CA 1
ATOM 1398 C C . GLN A 1 175 ? 82.394 12.832 -85.011 1.00 50.50 175 GLN A C 1
ATOM 1400 O O . GLN A 1 175 ? 81.784 12.302 -85.937 1.00 50.50 175 GLN A O 1
ATOM 1405 N N . LEU A 1 176 ? 81.829 13.736 -84.205 1.00 53.69 176 LEU A N 1
ATOM 1406 C CA . LEU A 1 176 ? 80.674 14.520 -84.631 1.00 53.69 176 LEU A CA 1
ATOM 1407 C C . LEU A 1 176 ? 81.135 15.324 -85.852 1.00 53.69 176 LEU A C 1
ATOM 1409 O O . LEU A 1 176 ? 81.993 16.195 -85.715 1.00 53.69 176 LEU A O 1
ATOM 1413 N N . ASP A 1 177 ? 80.605 15.007 -87.028 1.00 44.75 177 ASP A N 1
ATOM 1414 C CA . ASP A 1 177 ? 80.697 15.903 -88.173 1.00 44.75 177 ASP A CA 1
ATOM 1415 C C . ASP A 1 177 ? 79.915 17.167 -87.781 1.00 44.75 177 ASP A C 1
ATOM 1417 O O . ASP A 1 177 ? 78.692 17.133 -87.624 1.00 44.75 177 ASP A O 1
ATOM 1421 N N . ASP A 1 178 ? 80.635 18.245 -87.455 1.00 50.34 178 ASP A N 1
ATOM 1422 C CA . ASP A 1 178 ? 80.097 19.514 -86.941 1.00 50.34 178 ASP A CA 1
ATOM 1423 C C . ASP A 1 178 ? 79.452 20.309 -88.093 1.00 50.34 178 ASP A C 1
ATOM 1425 O O . ASP A 1 178 ? 79.773 21.472 -88.344 1.00 50.34 178 ASP A O 1
ATOM 1429 N N . GLU A 1 179 ? 78.537 19.671 -88.828 1.00 49.97 179 GLU A N 1
ATOM 1430 C CA . GLU A 1 179 ? 77.690 20.292 -89.845 1.00 49.97 179 GLU A CA 1
ATOM 1431 C C . GLU A 1 179 ? 76.530 21.035 -89.161 1.00 49.97 179 GLU A C 1
ATOM 1433 O O . GLU A 1 179 ? 75.342 20.744 -89.301 1.00 49.97 179 GLU A O 1
ATOM 1438 N N . ALA A 1 180 ? 76.888 22.045 -88.367 1.00 48.75 180 ALA A N 1
ATOM 1439 C CA . ALA A 1 180 ? 75.945 23.044 -87.897 1.00 48.75 180 ALA A CA 1
ATOM 1440 C C . ALA A 1 180 ? 75.500 23.900 -89.098 1.00 48.75 180 ALA A C 1
ATOM 1442 O O . ALA A 1 180 ? 76.256 24.735 -89.602 1.00 48.75 180 ALA A O 1
ATOM 1443 N N . ALA A 1 181 ? 74.260 23.700 -89.552 1.00 50.47 181 ALA A N 1
ATOM 1444 C CA . ALA A 1 181 ? 73.610 24.398 -90.669 1.00 50.47 181 ALA A CA 1
ATOM 1445 C C . ALA A 1 181 ? 73.267 25.873 -90.362 1.00 50.47 181 ALA A C 1
ATOM 1447 O O . ALA A 1 181 ? 72.143 26.333 -90.549 1.00 50.47 181 ALA A O 1
ATOM 1448 N N . GLY A 1 182 ? 74.232 26.635 -89.857 1.00 47.06 182 GLY A N 1
ATOM 1449 C CA . GLY A 1 182 ? 74.031 28.031 -89.515 1.00 47.06 182 GLY A CA 1
ATOM 1450 C C . GLY A 1 182 ? 75.297 28.673 -88.975 1.00 47.06 182 GLY A C 1
ATOM 1451 O O . GLY A 1 182 ? 75.643 28.506 -87.813 1.00 47.06 182 GLY A O 1
ATOM 1452 N N . MET A 1 183 ? 75.921 29.502 -89.813 1.00 53.88 183 MET A N 1
ATOM 1453 C CA . MET A 1 183 ? 76.776 30.609 -89.372 1.00 53.88 183 MET A CA 1
ATOM 1454 C C . MET A 1 183 ? 78.194 30.248 -88.877 1.00 53.88 183 MET A C 1
ATOM 1456 O O . MET A 1 183 ? 78.604 30.624 -87.785 1.00 53.88 183 MET A O 1
ATOM 1460 N N . LYS A 1 184 ? 79.011 29.597 -89.720 1.00 55.88 184 LYS A N 1
ATOM 1461 C CA . LYS A 1 184 ? 80.475 29.492 -89.497 1.00 55.88 184 LYS A CA 1
ATOM 1462 C C . LYS A 1 184 ? 81.352 29.713 -90.744 1.00 55.88 184 LYS A C 1
ATOM 1464 O O . LYS A 1 184 ? 82.525 29.354 -90.745 1.00 55.88 184 LYS A O 1
ATOM 1469 N N . ARG A 1 185 ? 80.841 30.351 -91.805 1.00 53.19 185 ARG A N 1
ATOM 1470 C CA . ARG A 1 185 ? 81.687 30.900 -92.885 1.00 53.19 185 ARG A CA 1
ATOM 1471 C C . ARG A 1 185 ? 81.492 32.414 -92.953 1.00 53.19 185 ARG A C 1
ATOM 1473 O O . ARG A 1 185 ? 80.413 32.875 -93.313 1.00 53.19 185 ARG A O 1
ATOM 1480 N N . GLN A 1 186 ? 82.517 33.187 -92.584 1.00 56.59 186 GLN A N 1
ATOM 1481 C CA . GLN A 1 186 ? 82.549 34.641 -92.796 1.00 56.59 186 GLN A CA 1
ATOM 1482 C C . GLN A 1 186 ? 82.670 34.912 -94.304 1.00 56.59 186 GLN A C 1
ATOM 1484 O O . GLN A 1 186 ? 83.768 35.038 -94.833 1.00 56.59 186 GLN A O 1
ATOM 1489 N N . LEU A 1 187 ? 81.541 34.923 -95.017 1.00 55.59 187 LEU A N 1
ATOM 1490 C CA . LEU A 1 187 ? 81.511 35.076 -96.478 1.00 55.59 187 LEU A CA 1
ATOM 1491 C C . LEU A 1 187 ? 81.458 36.540 -96.950 1.00 55.59 187 LEU A C 1
ATOM 1493 O O . LEU A 1 187 ? 81.440 36.778 -98.153 1.00 55.59 187 LEU A O 1
ATOM 1497 N N . ILE A 1 188 ? 81.457 37.530 -96.045 1.00 56.56 188 ILE A N 1
ATOM 1498 C CA . ILE A 1 188 ? 81.456 38.957 -96.412 1.00 56.56 188 ILE A CA 1
ATOM 1499 C C . ILE A 1 188 ? 82.429 39.724 -95.504 1.00 56.56 188 ILE A C 1
ATOM 1501 O O . ILE A 1 188 ? 82.274 39.737 -94.288 1.00 56.56 188 ILE A O 1
ATOM 1505 N N . GLN A 1 189 ? 83.446 40.355 -96.105 1.00 57.22 189 GLN A N 1
ATOM 1506 C CA . GLN A 1 189 ? 84.599 40.968 -95.420 1.00 57.22 189 GLN A CA 1
ATOM 1507 C C . GLN A 1 189 ? 84.444 42.482 -95.154 1.00 57.22 189 GLN A C 1
ATOM 1509 O O . GLN A 1 189 ? 85.388 43.144 -94.730 1.00 57.22 189 GLN A O 1
ATOM 1514 N N . ARG A 1 190 ? 83.270 43.069 -95.422 1.00 61.03 190 ARG A N 1
ATOM 1515 C CA . ARG A 1 190 ? 83.017 44.509 -95.245 1.00 61.03 190 ARG A CA 1
ATOM 1516 C C . ARG A 1 190 ? 81.688 44.726 -94.534 1.00 61.03 190 ARG A C 1
ATOM 1518 O O . ARG A 1 190 ? 80.636 44.510 -95.125 1.00 61.03 190 ARG A O 1
ATOM 1525 N N . PHE A 1 191 ? 81.751 45.165 -93.282 1.00 67.19 191 PHE A N 1
ATOM 1526 C CA . PHE A 1 191 ? 80.581 45.540 -92.491 1.00 67.19 191 PHE A CA 1
ATOM 1527 C C . PHE A 1 191 ? 80.533 47.062 -92.367 1.00 67.19 191 PHE A C 1
ATOM 1529 O O . PHE A 1 191 ? 81.576 47.701 -92.263 1.00 67.19 191 PHE A O 1
ATOM 1536 N N . HIS A 1 192 ? 79.336 47.640 -92.359 1.00 75.62 192 HIS A N 1
ATOM 1537 C CA . HIS A 1 192 ? 79.115 49.025 -91.946 1.00 75.62 192 HIS A CA 1
ATOM 1538 C C . HIS A 1 192 ? 78.396 49.001 -90.593 1.00 75.62 192 HIS A C 1
ATOM 1540 O O . HIS A 1 192 ? 77.629 48.078 -90.307 1.00 75.62 192 HIS A O 1
ATOM 1546 N N . CYS A 1 193 ? 78.686 49.962 -89.718 1.00 72.00 193 CYS A N 1
ATOM 1547 C CA . CYS A 1 193 ? 77.985 50.090 -88.444 1.00 72.00 193 CYS A CA 1
ATOM 1548 C C . CYS A 1 193 ? 76.492 50.322 -88.705 1.00 72.00 193 CYS A C 1
ATOM 1550 O O . CYS A 1 193 ? 76.159 51.340 -89.295 1.00 72.00 193 CYS A O 1
ATOM 1552 N N . LEU A 1 194 ? 75.585 49.464 -88.220 1.00 73.69 194 LEU A N 1
ATOM 1553 C CA . LEU A 1 194 ? 74.143 49.664 -88.454 1.00 73.69 194 LEU A CA 1
ATOM 1554 C C . LEU A 1 194 ? 73.608 51.011 -87.931 1.00 73.69 194 LEU A C 1
ATOM 1556 O O . LEU A 1 194 ? 72.581 51.482 -88.406 1.00 73.69 194 LEU A O 1
ATOM 1560 N N . SER A 1 195 ? 74.289 51.632 -86.967 1.00 75.81 195 SER A N 1
ATOM 1561 C CA . SER A 1 195 ? 73.826 52.874 -86.341 1.00 75.81 195 SER A CA 1
ATOM 1562 C C . SER A 1 195 ? 74.301 54.150 -87.041 1.00 75.81 195 SER A C 1
ATOM 1564 O O . SER A 1 195 ? 73.661 55.187 -86.901 1.00 75.81 195 SER A O 1
ATOM 1566 N N . CYS A 1 196 ? 75.434 54.121 -87.746 1.00 81.94 196 CYS A N 1
ATOM 1567 C CA . CYS A 1 196 ? 76.016 55.318 -88.377 1.00 81.94 196 CYS A CA 1
ATOM 1568 C C . CYS A 1 196 ? 76.554 55.079 -89.792 1.00 81.94 196 CYS A C 1
ATOM 1570 O O . CYS A 1 196 ? 77.199 55.955 -90.362 1.00 81.94 196 CYS A O 1
ATOM 1572 N N . ASP A 1 197 ? 76.317 53.880 -90.321 1.00 78.38 197 ASP A N 1
ATOM 1573 C CA . ASP A 1 197 ? 76.677 53.389 -91.649 1.00 78.38 197 ASP A CA 1
ATOM 1574 C C . ASP A 1 197 ? 78.154 53.584 -92.030 1.00 78.38 197 ASP A C 1
ATOM 1576 O O . ASP A 1 197 ? 78.532 53.666 -93.193 1.00 78.38 197 ASP A O 1
ATOM 1580 N N . LYS A 1 198 ? 79.036 53.657 -91.026 1.00 78.62 198 LYS A N 1
ATOM 1581 C CA . LYS A 1 198 ? 80.479 53.823 -91.226 1.00 78.62 198 LYS A CA 1
ATOM 1582 C C . LYS A 1 198 ? 81.144 52.456 -91.429 1.00 78.62 198 LYS A C 1
ATOM 1584 O O . LYS A 1 198 ? 80.884 51.562 -90.619 1.00 78.62 198 LYS A O 1
ATOM 1589 N N . PRO A 1 199 ? 82.003 52.262 -92.448 1.00 77.12 199 PRO A N 1
ATOM 1590 C CA . PRO A 1 199 ? 82.648 50.973 -92.693 1.00 77.12 199 PRO A CA 1
ATOM 1591 C C . PRO A 1 199 ? 83.591 50.594 -91.543 1.00 77.12 199 PRO A C 1
ATOM 1593 O O . PRO A 1 199 ? 84.459 51.377 -91.154 1.00 77.12 199 PRO A O 1
ATOM 1596 N N . ILE A 1 200 ? 83.425 49.381 -91.012 1.00 66.75 200 ILE A N 1
ATOM 1597 C CA . ILE A 1 200 ? 84.234 48.788 -89.943 1.00 66.75 200 ILE A CA 1
ATOM 1598 C C . ILE A 1 200 ? 85.061 47.643 -90.534 1.00 66.75 200 ILE A C 1
ATOM 1600 O O . ILE A 1 200 ? 84.524 46.705 -91.127 1.00 66.75 200 ILE A O 1
ATOM 1604 N N . ALA A 1 201 ? 86.377 47.696 -90.329 1.00 66.62 201 ALA A N 1
ATOM 1605 C CA . ALA A 1 201 ? 87.264 46.571 -90.599 1.00 66.62 201 ALA A CA 1
ATOM 1606 C C . ALA A 1 201 ? 87.247 45.611 -89.400 1.00 66.62 201 ALA A C 1
ATOM 1608 O O . ALA A 1 201 ? 87.636 45.992 -88.298 1.00 66.62 201 ALA A O 1
ATOM 1609 N N . VAL A 1 202 ? 86.805 44.369 -89.610 1.00 64.06 202 VAL A N 1
ATOM 1610 C CA . VAL A 1 202 ? 86.900 43.294 -88.610 1.00 64.06 202 VAL A CA 1
ATOM 1611 C C . VAL A 1 202 ? 87.995 42.315 -89.019 1.00 64.06 202 VAL A C 1
ATOM 1613 O O . VAL A 1 202 ? 88.032 41.839 -90.153 1.00 64.06 202 VAL A O 1
ATOM 1616 N N . MET A 1 203 ? 88.919 42.051 -88.097 1.00 59.84 203 MET A N 1
ATOM 1617 C CA . MET A 1 203 ? 90.016 41.103 -88.297 1.00 59.84 203 MET A CA 1
ATOM 1618 C C . MET A 1 203 ? 89.502 39.667 -88.090 1.00 59.84 203 MET A C 1
ATOM 1620 O O . MET A 1 203 ? 88.728 39.447 -87.154 1.00 59.84 203 MET A O 1
ATOM 1624 N N . PRO A 1 204 ? 89.920 38.677 -88.901 1.00 60.41 204 PRO A N 1
ATOM 1625 C CA . PRO A 1 204 ? 89.512 37.288 -88.702 1.00 60.41 204 PRO A CA 1
ATOM 1626 C C . PRO A 1 204 ? 90.037 36.764 -87.357 1.00 60.41 204 PRO A C 1
ATOM 1628 O O . PRO A 1 204 ? 91.249 36.707 -87.152 1.00 60.41 204 PRO A O 1
ATOM 1631 N N . HIS A 1 205 ? 89.145 36.369 -86.445 1.00 55.41 205 HIS A N 1
ATOM 1632 C CA . HIS A 1 205 ? 89.505 35.629 -85.232 1.00 55.41 205 HIS A CA 1
ATOM 1633 C C . HIS A 1 205 ? 89.034 34.165 -85.337 1.00 55.41 205 HIS A C 1
ATOM 1635 O O . HIS A 1 205 ? 88.036 33.892 -86.015 1.00 55.41 205 HIS A O 1
ATOM 1641 N N . PRO A 1 206 ? 89.688 33.207 -84.654 1.00 60.59 206 PRO A N 1
ATOM 1642 C CA . PRO A 1 206 ? 89.205 31.828 -84.556 1.00 60.59 206 PRO A CA 1
ATOM 1643 C C . PRO A 1 206 ? 87.792 31.761 -83.945 1.00 60.59 206 PRO A C 1
ATOM 1645 O O . PRO A 1 206 ? 87.450 32.629 -83.140 1.00 60.59 206 PRO A O 1
ATOM 1648 N N . PRO A 1 207 ? 86.952 30.774 -84.302 1.00 60.09 207 PRO A N 1
ATOM 1649 C CA . PRO A 1 207 ? 85.573 30.716 -83.828 1.00 60.09 207 PRO A CA 1
ATOM 1650 C C . PRO A 1 207 ? 85.509 30.618 -82.299 1.00 60.09 207 PRO A C 1
ATOM 1652 O O . PRO A 1 207 ? 86.061 29.698 -81.700 1.00 60.09 207 PRO A O 1
ATOM 1655 N N . ILE A 1 208 ? 84.817 31.572 -81.674 1.00 60.94 208 ILE A N 1
ATOM 1656 C CA . ILE A 1 208 ? 84.542 31.560 -80.235 1.00 60.94 208 ILE A CA 1
ATOM 1657 C C . ILE A 1 208 ? 83.401 30.553 -80.004 1.00 60.94 208 ILE A C 1
ATOM 1659 O O . ILE A 1 208 ? 82.375 30.660 -80.684 1.00 60.94 208 ILE A O 1
ATOM 1663 N N . PRO A 1 209 ? 83.545 29.566 -79.098 1.00 62.44 209 PRO A N 1
ATOM 1664 C CA . PRO A 1 209 ? 82.485 28.605 -78.812 1.00 62.44 209 PRO A CA 1
ATOM 1665 C C . PRO A 1 209 ? 81.202 29.321 -78.377 1.00 62.44 209 PRO A C 1
ATOM 1667 O O . PRO A 1 209 ? 81.220 30.150 -77.471 1.00 62.44 209 PRO A O 1
ATOM 1670 N N . SER A 1 210 ? 80.079 28.988 -79.013 1.00 59.62 210 SER A N 1
ATOM 1671 C CA . SER A 1 210 ? 78.763 29.592 -78.761 1.00 59.62 210 SER A CA 1
ATOM 1672 C C . SER A 1 210 ? 78.069 29.068 -77.499 1.00 59.62 210 SER A C 1
ATOM 1674 O O . SER A 1 210 ? 76.946 29.472 -77.209 1.00 59.62 210 SER A O 1
ATOM 1676 N N . ILE A 1 211 ? 78.711 28.166 -76.752 1.00 54.47 211 ILE A N 1
ATOM 1677 C CA . ILE A 1 211 ? 78.166 27.585 -75.527 1.00 54.47 211 ILE A CA 1
ATOM 1678 C C . ILE A 1 211 ? 79.213 27.754 -74.418 1.00 54.47 211 ILE A C 1
ATOM 1680 O O . ILE A 1 211 ? 80.346 27.294 -74.591 1.00 54.47 211 ILE A O 1
ATOM 1684 N N . PRO A 1 212 ? 78.879 28.410 -73.292 1.00 59.00 212 PRO A N 1
ATOM 1685 C CA . PRO A 1 212 ? 79.775 28.480 -72.146 1.00 59.00 212 PRO A CA 1
ATOM 1686 C C . PRO A 1 212 ? 80.033 27.073 -71.593 1.00 59.00 212 PRO A C 1
ATOM 1688 O O . PRO A 1 212 ? 79.130 26.238 -71.561 1.00 59.00 212 PRO A O 1
ATOM 1691 N N . SER A 1 213 ? 81.269 26.806 -71.162 1.00 62.44 213 SER A N 1
ATOM 1692 C CA . SER A 1 213 ? 81.677 25.529 -70.567 1.00 62.44 213 SER A CA 1
ATOM 1693 C C . SER A 1 213 ? 80.666 25.057 -69.517 1.00 62.44 213 SER A C 1
ATOM 1695 O O . SER A 1 213 ? 80.323 25.819 -68.614 1.00 62.44 213 SER A O 1
ATOM 1697 N N . ASN A 1 214 ? 80.192 23.811 -69.643 1.00 56.53 214 ASN A N 1
ATOM 1698 C CA . ASN A 1 214 ? 79.220 23.193 -68.736 1.00 56.53 214 ASN A CA 1
ATOM 1699 C C . ASN A 1 214 ? 79.689 23.274 -67.274 1.00 56.53 214 ASN A C 1
ATOM 1701 O O . ASN A 1 214 ? 80.419 22.406 -66.793 1.00 56.53 214 ASN A O 1
ATOM 1705 N N . TYR A 1 215 ? 79.216 24.272 -66.535 1.00 60.41 215 TYR A N 1
ATOM 1706 C CA . TYR A 1 215 ? 79.130 24.174 -65.087 1.00 60.41 215 TYR A CA 1
ATOM 1707 C C . TYR A 1 215 ? 77.884 23.342 -64.791 1.00 60.41 215 TYR A C 1
ATOM 1709 O O . TYR A 1 215 ? 76.773 23.727 -65.155 1.00 60.41 215 TYR A O 1
ATOM 1717 N N . GLY A 1 216 ? 78.071 22.157 -64.205 1.00 63.47 216 GLY A N 1
ATOM 1718 C CA . GLY A 1 216 ? 76.959 21.289 -63.823 1.00 63.47 216 GLY A CA 1
ATOM 1719 C C . GLY A 1 216 ? 75.925 22.063 -63.003 1.00 63.47 216 GLY A C 1
ATOM 1720 O O . GLY A 1 216 ? 76.290 22.865 -62.141 1.00 63.47 216 GLY A O 1
ATOM 1721 N N . LEU A 1 217 ? 74.641 21.836 -63.291 1.00 60.06 217 LEU A N 1
ATOM 1722 C CA . LEU A 1 217 ? 73.544 22.490 -62.582 1.00 60.06 217 LEU A CA 1
ATOM 1723 C C . LEU A 1 217 ? 73.712 22.295 -61.062 1.00 60.06 217 LEU A C 1
ATOM 1725 O O . LEU A 1 217 ? 74.050 21.187 -60.622 1.00 60.06 217 LEU A O 1
ATOM 1729 N N . PRO A 1 218 ? 73.479 23.338 -60.245 1.00 63.81 218 PRO A N 1
ATOM 1730 C CA . PRO A 1 218 ? 73.567 23.209 -58.801 1.00 63.81 218 PRO A CA 1
ATOM 1731 C C . PRO A 1 218 ? 72.620 22.105 -58.324 1.00 63.81 218 PRO A C 1
ATOM 1733 O O . PRO A 1 218 ? 71.468 22.028 -58.750 1.00 63.81 218 PRO A O 1
ATOM 1736 N N . LYS A 1 219 ? 73.107 21.234 -57.432 1.00 61.34 219 LYS A N 1
ATOM 1737 C CA . LYS A 1 219 ? 72.287 20.199 -56.792 1.00 61.34 219 LYS A CA 1
ATOM 1738 C C . LYS A 1 219 ? 71.197 20.891 -55.971 1.00 61.34 219 LYS A C 1
ATOM 1740 O O . LYS A 1 219 ? 71.452 21.311 -54.844 1.00 61.34 219 LYS A O 1
ATOM 1745 N N . PHE A 1 220 ? 69.999 21.034 -56.527 1.00 52.50 220 PHE A N 1
ATOM 1746 C CA . PHE A 1 220 ? 68.854 21.541 -55.781 1.00 52.50 220 PHE A CA 1
ATOM 1747 C C . PHE A 1 220 ? 68.541 20.570 -54.638 1.00 52.50 220 PHE A C 1
ATOM 1749 O O . PHE A 1 220 ? 68.128 19.434 -54.867 1.00 52.50 220 PHE A O 1
ATOM 1756 N N . LYS A 1 221 ? 68.726 21.016 -53.392 1.00 59.28 221 LYS A N 1
ATOM 1757 C CA . LYS A 1 221 ? 68.018 20.429 -52.254 1.00 59.28 221 LYS A CA 1
ATOM 1758 C C . LYS A 1 221 ? 66.607 21.005 -52.300 1.00 59.28 221 LYS A C 1
ATOM 1760 O O . LYS A 1 221 ? 66.437 22.215 -52.185 1.00 59.28 221 LYS A O 1
ATOM 1765 N N . SER A 1 222 ? 65.617 20.155 -52.550 1.00 61.03 222 SER A N 1
ATOM 1766 C CA . SER A 1 222 ? 64.209 20.547 -52.487 1.00 61.03 222 SER A CA 1
ATOM 1767 C C . SER A 1 222 ? 63.897 21.117 -51.099 1.00 61.03 222 SER A C 1
ATOM 1769 O O . SER A 1 222 ? 64.313 20.539 -50.100 1.00 61.03 222 SER A O 1
ATOM 1771 N N . THR A 1 223 ? 63.131 22.208 -51.019 1.00 61.94 223 THR A N 1
ATOM 1772 C CA . THR A 1 223 ? 62.587 22.749 -49.754 1.00 61.94 223 THR A CA 1
ATOM 1773 C C . THR A 1 223 ? 61.529 21.825 -49.133 1.00 61.94 223 THR A C 1
ATOM 1775 O O . THR A 1 223 ? 60.895 22.172 -48.139 1.00 61.94 223 THR A O 1
ATOM 1778 N N . ARG A 1 224 ? 61.292 20.646 -49.723 1.00 68.94 224 ARG A N 1
ATOM 1779 C CA . ARG A 1 224 ? 60.361 19.659 -49.192 1.00 68.94 224 ARG A CA 1
ATOM 1780 C C . ARG A 1 2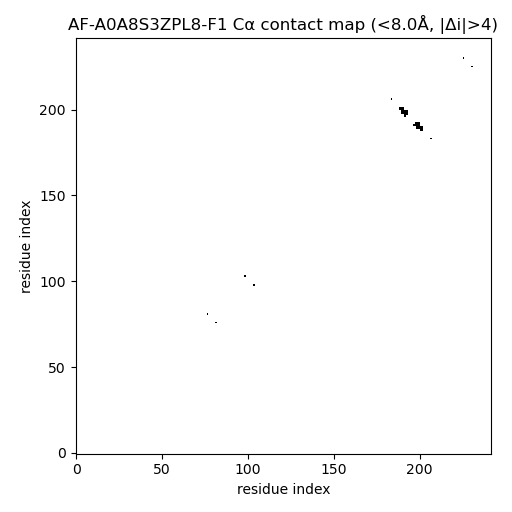24 ? 60.826 19.210 -47.798 1.00 68.94 224 ARG A C 1
ATOM 1782 O O . ARG A 1 224 ? 62.007 18.910 -47.624 1.00 68.94 224 ARG A O 1
ATOM 1789 N N . PRO A 1 225 ? 59.910 19.125 -46.818 1.00 70.12 225 PRO A N 1
ATOM 1790 C CA . PRO A 1 225 ? 60.227 18.547 -45.520 1.00 70.12 225 PRO A CA 1
ATOM 1791 C C . PRO A 1 225 ? 60.784 17.129 -45.692 1.00 70.12 225 PRO A C 1
ATOM 1793 O O . PRO A 1 225 ? 60.238 16.337 -46.466 1.00 70.12 225 PRO A O 1
ATOM 1796 N N . TYR A 1 226 ? 61.878 16.842 -44.981 1.00 75.31 226 TYR A N 1
ATOM 1797 C CA . TYR A 1 226 ? 62.564 15.554 -45.039 1.00 75.31 226 TYR A CA 1
ATOM 1798 C C . TYR A 1 226 ? 61.589 14.410 -44.788 1.00 75.31 226 TYR A C 1
ATOM 1800 O O . TYR A 1 226 ? 60.784 14.440 -43.852 1.00 75.31 226 TYR A O 1
ATOM 1808 N N . THR A 1 227 ? 61.683 13.380 -45.618 1.00 78.94 227 THR A N 1
ATOM 1809 C CA . THR A 1 227 ? 60.970 12.133 -45.371 1.00 78.94 227 THR A CA 1
ATOM 1810 C C . THR A 1 227 ? 61.523 11.462 -44.112 1.00 78.94 227 THR A C 1
ATOM 1812 O O . THR A 1 227 ? 62.666 11.684 -43.706 1.00 78.94 227 THR A O 1
ATOM 1815 N N . THR A 1 228 ? 60.714 10.625 -43.465 1.00 72.94 228 THR A N 1
ATOM 1816 C CA . THR A 1 228 ? 61.103 9.919 -42.231 1.00 72.94 228 THR A CA 1
ATOM 1817 C C . THR A 1 228 ? 62.379 9.090 -42.400 1.00 72.94 228 THR A C 1
ATOM 1819 O O . THR A 1 228 ? 63.175 9.005 -41.468 1.00 72.94 228 THR A O 1
ATOM 1822 N N . PHE A 1 229 ? 62.618 8.553 -43.600 1.00 75.56 229 PHE A N 1
ATOM 1823 C CA . PHE A 1 229 ? 63.842 7.833 -43.949 1.00 75.56 229 PHE A CA 1
ATOM 1824 C C . PHE A 1 229 ? 65.078 8.748 -44.014 1.00 75.56 229 PHE A C 1
ATOM 1826 O O . PHE A 1 229 ? 66.132 8.410 -43.477 1.00 75.56 229 PHE A O 1
ATOM 1833 N N . GLU A 1 230 ? 64.952 9.937 -44.607 1.00 81.12 230 GLU A N 1
ATOM 1834 C CA . GLU A 1 230 ? 66.047 10.915 -44.678 1.00 81.12 230 GLU A CA 1
ATOM 1835 C C . GLU A 1 230 ? 66.402 11.466 -43.289 1.00 81.12 230 GLU A C 1
ATOM 1837 O O . GLU A 1 230 ? 67.578 11.644 -42.974 1.00 81.12 230 GLU A O 1
ATOM 1842 N N . LEU A 1 231 ? 65.405 11.665 -42.419 1.00 80.06 231 LEU A N 1
ATOM 1843 C CA . LEU A 1 231 ? 65.628 12.051 -41.021 1.00 80.06 231 LEU A CA 1
ATOM 1844 C C . LEU A 1 231 ? 66.400 10.985 -40.238 1.00 80.06 231 LEU A C 1
ATOM 1846 O O . LEU A 1 231 ? 67.260 11.331 -39.426 1.00 80.06 231 LEU A O 1
ATOM 1850 N N . ASP A 1 232 ? 66.114 9.703 -40.466 1.00 78.88 232 ASP A N 1
ATOM 1851 C CA . ASP A 1 232 ? 66.828 8.620 -39.792 1.00 78.88 232 ASP A CA 1
ATOM 1852 C C . ASP A 1 232 ? 68.289 8.533 -40.253 1.00 78.88 232 ASP A C 1
ATOM 1854 O O . ASP A 1 232 ? 69.201 8.434 -39.432 1.00 78.88 232 ASP A O 1
ATOM 1858 N N . GLN A 1 233 ? 68.540 8.718 -41.551 1.00 81.06 233 GLN A N 1
ATOM 1859 C CA . GLN A 1 233 ? 69.898 8.783 -42.088 1.00 81.06 233 GLN A CA 1
ATOM 1860 C C . GLN A 1 233 ? 70.698 9.967 -41.510 1.00 81.06 233 GLN A C 1
ATOM 1862 O O . GLN A 1 233 ? 71.866 9.800 -41.149 1.00 81.06 233 GLN A O 1
ATOM 1867 N N . ILE A 1 234 ? 70.069 11.138 -41.348 1.00 81.25 234 ILE A N 1
ATOM 1868 C CA . ILE A 1 234 ? 70.682 12.310 -40.698 1.00 81.25 234 ILE A CA 1
ATOM 1869 C C . ILE A 1 234 ? 71.015 12.007 -39.229 1.00 81.25 234 ILE A C 1
ATOM 1871 O O . ILE A 1 234 ? 72.118 12.307 -38.772 1.00 81.25 234 ILE A O 1
ATOM 1875 N N . ARG A 1 235 ? 70.100 11.373 -38.484 1.00 83.12 235 ARG A N 1
ATOM 1876 C CA . ARG A 1 235 ? 70.327 10.983 -37.079 1.00 83.12 235 ARG A CA 1
ATOM 1877 C C . ARG A 1 235 ? 71.477 9.990 -36.939 1.00 83.12 235 ARG A C 1
ATOM 1879 O O . ARG A 1 235 ? 72.285 10.121 -36.022 1.00 83.12 235 ARG A O 1
ATOM 1886 N N . GLN A 1 236 ? 71.576 9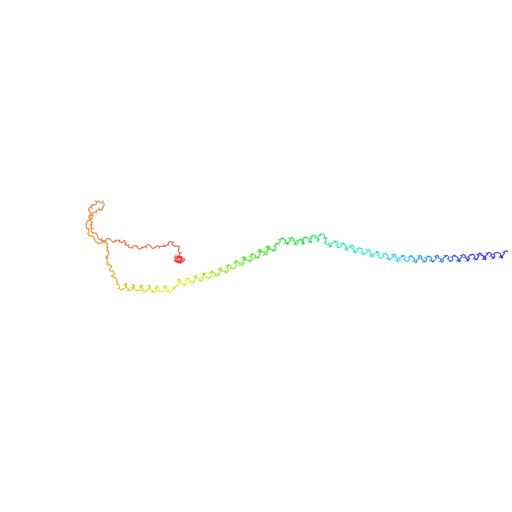.018 -37.842 1.00 80.50 236 GLN A N 1
ATOM 1887 C CA . GLN A 1 236 ? 72.667 8.044 -37.843 1.00 80.50 236 GLN A CA 1
ATOM 1888 C C . GLN A 1 236 ? 74.020 8.687 -38.181 1.00 80.50 236 GLN A C 1
ATOM 1890 O O . GLN A 1 236 ? 75.028 8.342 -37.567 1.00 80.50 236 GLN A O 1
ATOM 1895 N N . GLN A 1 237 ? 74.058 9.651 -39.106 1.00 78.62 237 GLN A N 1
ATOM 1896 C CA . GLN A 1 237 ? 75.279 10.404 -39.410 1.00 78.62 237 GLN A CA 1
ATOM 1897 C C . GLN A 1 237 ? 75.707 11.310 -38.251 1.00 78.62 237 GLN A C 1
ATOM 1899 O O . GLN A 1 237 ? 76.889 11.341 -37.926 1.00 78.62 237 GLN A O 1
ATOM 1904 N N . ALA A 1 238 ? 74.770 11.983 -37.577 1.00 75.56 238 ALA A N 1
ATOM 1905 C CA . ALA A 1 238 ? 75.073 12.797 -36.398 1.00 75.56 238 ALA A CA 1
ATOM 1906 C C . ALA A 1 238 ? 75.677 11.963 -35.253 1.00 75.56 238 ALA A C 1
ATOM 1908 O O . ALA A 1 238 ? 76.577 12.425 -34.561 1.00 75.56 238 ALA A O 1
ATOM 1909 N N . ARG A 1 239 ? 75.248 10.704 -35.105 1.00 73.56 239 ARG A N 1
ATOM 1910 C CA . ARG A 1 239 ? 75.821 9.747 -34.143 1.00 73.56 239 ARG A CA 1
ATOM 1911 C C . ARG A 1 239 ? 77.214 9.230 -34.513 1.00 73.56 239 ARG A C 1
ATOM 1913 O O . ARG A 1 239 ? 77.843 8.608 -33.672 1.00 73.56 239 ARG A O 1
ATOM 1920 N N . ARG A 1 240 ? 77.690 9.436 -35.747 1.00 60.56 240 ARG A N 1
ATOM 1921 C CA . ARG A 1 240 ? 79.046 9.041 -36.176 1.00 60.56 240 ARG A CA 1
ATOM 1922 C C . ARG A 1 240 ? 80.118 10.095 -35.892 1.00 60.56 240 ARG A C 1
ATOM 1924 O O . ARG A 1 240 ? 81.294 9.778 -36.022 1.00 60.56 240 ARG A O 1
ATOM 1931 N N . TYR A 1 241 ? 79.724 11.319 -35.546 1.00 58.12 241 TYR A N 1
ATOM 1932 C CA . TYR A 1 241 ? 80.637 12.424 -35.226 1.00 58.12 241 TYR A CA 1
ATOM 1933 C C . TYR A 1 241 ? 80.629 12.787 -33.731 1.00 58.12 241 TYR A C 1
ATOM 1935 O O . TYR A 1 241 ? 81.061 13.880 -33.366 1.00 58.12 241 TYR A O 1
ATOM 1943 N N . VAL A 1 242 ? 80.147 11.869 -32.885 1.00 50.84 242 VAL A N 1
ATOM 1944 C CA . VAL A 1 242 ? 80.253 11.903 -31.418 1.00 50.84 242 VAL A CA 1
ATOM 1945 C C . VAL A 1 242 ? 81.027 10.676 -30.966 1.00 50.84 242 VAL A C 1
ATOM 1947 O O . VAL A 1 242 ? 80.733 9.588 -31.511 1.00 50.84 242 VAL A O 1
#

Foldseek 3Di:
DVVVVVVVVVVVVVVVVVVVVVVVVVVVVVVVVVVVVVVVVVVVVVVVVVVVVVVVVVVVVVVVVVVVVVVCVVPPDDPVNVVVVCVVVVVVVVVCVVDPVVVVVVVVVVVVVVVVVVVVVVVVVVVVVVVVVVVVVVVVVVVPPVVVVVVVVVVVVVVVVVVVVVVVVVPPDDDPPPPPVDDDDPPDQWDADPVPRHIDGDDDDDDDDPDPDDPDDPPDPDPDDDDPVRVVVVVVVVVVVD

Sequence (242 aa):
DLLTSLKNLKEEMADLKEGQLKDKGFIQRLQDAVHKLQADVEKLKQSMETVTGENSKRVKEIQELVQYCDSLNARKADKEYVDMEVDVKADRNQLEGKVNHSLFDSTTSEMNRMIKDILDKLNGHDGDWKSALAKAMEELDGKLDRHEMNNLKGWLEKQLKALNNKIKTMGPGWQLDDEAAGMKRQLIQRFHCLSCDKPIAVMPHPPIPSIPSNYGLPKFKSTRPYTTFELDQIRQQARRYV

InterPro domains:
  IPR032013 Domain of unknown function DUF4795 [PF16043] (21-226)

pLDDT: mean 80.58, std 14.98, range [44.75, 98.38]

Radius of gyration: 80.55 Å; Cα contacts (8 Å, |Δi|>4): 21; chains: 1; bounding box: 165×80×200 Å

Solvent-accessible surface area (backbone atoms only — not comparable to full-atom values): 14423 Å² total; per-residue (Å²): 111,72,70,57,54,54,50,51,53,51,49,54,54,48,52,52,52,52,49,53,53,51,51,51,56,50,51,50,55,51,48,52,51,50,54,51,52,52,52,50,50,53,52,50,50,54,52,49,52,51,53,52,51,53,48,55,51,49,54,50,54,50,52,53,52,50,54,49,50,52,53,42,65,75,65,50,72,52,66,66,58,52,53,49,54,46,51,64,62,62,45,49,63,60,51,58,66,72,51,51,58,69,58,52,51,49,52,52,51,51,50,54,50,52,53,49,53,52,51,52,52,52,54,50,47,55,52,52,52,52,50,53,50,52,50,53,51,51,52,51,51,60,75,54,46,59,65,61,55,48,52,52,50,52,50,50,54,51,51,52,51,51,49,52,50,51,55,65,72,58,55,100,67,84,75,75,79,83,77,67,95,70,90,86,72,90,85,70,87,74,46,52,39,91,90,73,67,47,78,46,88,75,79,94,69,81,87,76,78,95,62,80,81,87,70,76,78,79,84,78,78,70,90,63,80,74,51,75,68,56,51,49,53,51,54,56,54,59,58,70,79,104

Secondary structure (DSSP, 8-state):
-HHHHHHHHHHHHHHHHHHHHHHHHHHHHHHHHHHHHHHHHHHHHHHHHHHHHHHHHHHHHHHHHHHHHHHHHHHSPPHHHHHHHHHHHHTHHHHHHHS-HHHHHHHHHHHHHHHHHHHHHHHHHHHHHHHHHHHHHHHHHHHT-HHHHHHHHHHHHHHHHHHHHHHHHTTT--------SSS-------EE-TTT--EE-----PPPPSS----PPP----SSPPPHHHHHHHHHHHTT--